Protein AF-A0A0D2LCK3-F1 (afdb_monomer_lite)

pLDDT: mean 72.6, std 20.97, range [34.91, 98.69]

InterPro domains:
  IPR036404 Jacalin-like lectin domain superfamily [G3DSA:2.100.10.30] (59-224)
  IPR036404 Jacalin-like lectin domain superfamily [SSF51101] (93-192)

Foldseek 3Di:
DDDDDDDDDDDDDDPPPPPPVPPVLPFDWAFAFDFWWAPFDFDDKDDKDAADDPVFKDWAWCLVVCNVQTAFFKKKWWFQACWDADPPPGTDHGFATFWMATDGHPDCPDPSRIQGDDPPTDMDMDGADGSKFFFKKKFKYDNGTGKIWTAIPVRDIDIDGDPDDPPIDIDMDGQPDHQKGFRGKIAIWGHQDPVVVVRDRRTGGRIIMTTIGHGDTPGIDTDDRDPPPQDVVNVVVVVVVVVVVVVVVPPPPDDDDDDDDDDDDDDDDDDDDDDDDDDDDDDDDDDDDDDDDDDDDDDDDDDDDDDDDDDDDDDDDDPDDDDDDDDDDDDDDDDDDD

Structure (mmCIF, N/CA/C/O backbone):
data_AF-A0A0D2LCK3-F1
#
_entry.id   AF-A0A0D2LCK3-F1
#
loop_
_atom_site.group_PDB
_atom_site.id
_atom_site.type_symbol
_atom_site.label_atom_id
_atom_site.label_alt_id
_atom_site.label_comp_id
_atom_site.label_asym_id
_atom_site.label_entity_id
_atom_site.label_seq_id
_atom_site.pdbx_PDB_ins_code
_atom_site.Cartn_x
_atom_site.Cartn_y
_atom_site.Cartn_z
_atom_site.occupancy
_atom_site.B_iso_or_equiv
_atom_site.auth_seq_id
_atom_site.auth_comp_id
_atom_site.auth_asym_id
_atom_site.auth_atom_id
_atom_site.pdbx_PDB_model_num
ATOM 1 N N . MET A 1 1 ? -77.040 -35.813 -32.014 1.00 41.22 1 MET A N 1
ATOM 2 C CA . MET A 1 1 ? -76.574 -35.568 -30.632 1.00 41.22 1 MET A CA 1
ATOM 3 C C . MET A 1 1 ? -75.157 -36.114 -30.507 1.00 41.22 1 MET A C 1
ATOM 5 O O . MET A 1 1 ? -74.985 -37.317 -30.618 1.00 41.22 1 MET A O 1
ATOM 9 N N . ARG A 1 2 ? -74.142 -35.248 -30.393 1.00 36.81 2 ARG A N 1
ATOM 10 C CA . ARG A 1 2 ? -72.749 -35.637 -30.109 1.00 36.81 2 ARG A CA 1
ATOM 11 C C . ARG A 1 2 ? -72.388 -35.069 -28.740 1.00 36.81 2 ARG A C 1
ATOM 13 O O . ARG A 1 2 ? -72.375 -33.853 -28.579 1.00 36.81 2 ARG A O 1
ATOM 20 N N . THR A 1 3 ? -72.153 -35.941 -27.770 1.00 51.97 3 THR A N 1
ATOM 21 C CA . THR A 1 3 ? -71.656 -35.599 -26.436 1.00 51.97 3 THR A CA 1
ATOM 22 C C . THR A 1 3 ? -70.149 -35.355 -26.526 1.00 51.97 3 THR A C 1
ATOM 24 O O . TH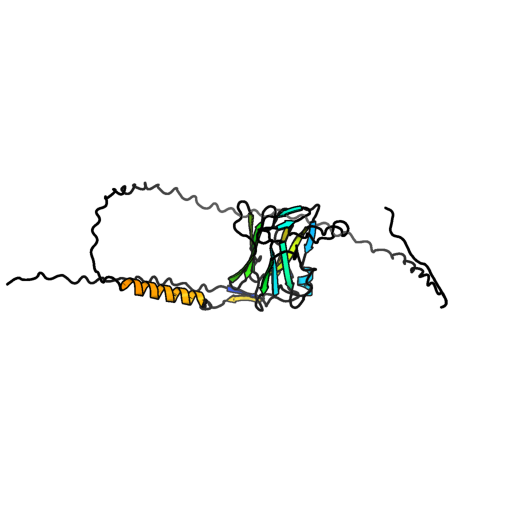R A 1 3 ? -69.412 -36.201 -27.029 1.00 51.97 3 THR A O 1
ATOM 27 N N . ARG A 1 4 ? -69.680 -34.175 -26.100 1.00 44.12 4 ARG A N 1
ATOM 28 C CA . ARG A 1 4 ? -68.241 -33.926 -25.919 1.00 44.12 4 ARG A CA 1
ATOM 29 C C . ARG A 1 4 ? -67.809 -34.504 -24.566 1.00 44.12 4 ARG A C 1
ATOM 31 O O . ARG A 1 4 ? -68.555 -34.332 -23.600 1.00 44.12 4 ARG A O 1
ATOM 38 N N . PRO A 1 5 ? -66.653 -35.183 -24.484 1.00 58.41 5 PRO A N 1
ATOM 39 C CA . PRO A 1 5 ? -66.139 -35.679 -23.219 1.00 58.41 5 PRO A CA 1
ATOM 40 C C . PRO A 1 5 ? -65.628 -34.520 -22.354 1.00 58.41 5 PRO A C 1
ATOM 42 O O . PRO A 1 5 ? -65.136 -33.510 -22.852 1.00 58.41 5 PRO A O 1
ATOM 45 N N . TRP A 1 6 ? -65.812 -34.687 -21.051 1.00 50.19 6 TRP A N 1
ATOM 46 C CA . TRP A 1 6 ? -65.405 -33.782 -19.982 1.00 50.19 6 TRP A CA 1
ATOM 47 C C . TRP A 1 6 ? -63.881 -33.863 -19.808 1.00 50.19 6 TRP A C 1
ATOM 49 O O . TRP A 1 6 ? -63.359 -34.953 -19.569 1.00 50.19 6 TRP A O 1
ATOM 59 N N . GLU A 1 7 ? -63.166 -32.743 -19.926 1.00 48.19 7 GLU A N 1
ATOM 60 C CA . GLU A 1 7 ? -61.748 -32.677 -19.554 1.00 48.19 7 GLU A CA 1
ATOM 61 C C . GLU A 1 7 ? -61.617 -32.298 -18.071 1.00 48.19 7 GLU A C 1
ATOM 63 O O . GLU A 1 7 ? -62.206 -31.303 -17.639 1.00 48.19 7 GLU A O 1
ATOM 68 N N . PRO A 1 8 ? -60.867 -33.068 -17.263 1.00 54.19 8 PRO A N 1
ATOM 69 C CA . PRO A 1 8 ? -60.632 -32.723 -15.871 1.00 54.19 8 PRO A CA 1
ATOM 70 C C . PRO A 1 8 ? -59.647 -31.553 -15.780 1.00 54.19 8 PRO A C 1
ATOM 72 O O . PRO A 1 8 ? -58.514 -31.636 -16.259 1.00 54.19 8 PRO A O 1
ATOM 75 N N . ALA A 1 9 ? -60.073 -30.473 -15.123 1.00 52.34 9 ALA A N 1
ATOM 76 C CA . ALA A 1 9 ? -59.223 -29.330 -14.816 1.00 52.34 9 ALA A CA 1
ATOM 77 C C . ALA A 1 9 ? -58.024 -29.791 -13.967 1.00 52.34 9 ALA A C 1
ATOM 79 O O . ALA A 1 9 ? -58.182 -30.255 -12.835 1.00 52.34 9 ALA A O 1
ATOM 80 N N . ARG A 1 10 ? -56.813 -29.691 -14.522 1.00 49.81 10 ARG A N 1
ATOM 81 C CA . ARG A 1 10 ? -55.569 -29.969 -13.799 1.00 49.81 10 ARG A CA 1
ATOM 82 C C . ARG A 1 10 ? -55.196 -28.735 -12.981 1.00 49.81 10 ARG A C 1
ATOM 84 O O . ARG A 1 10 ? -54.659 -27.774 -13.516 1.00 49.81 10 ARG A O 1
ATOM 91 N N . PHE A 1 11 ? -55.478 -28.768 -11.682 1.00 44.16 11 PHE A N 1
ATOM 92 C CA . PHE A 1 11 ? -54.940 -27.796 -10.734 1.00 44.16 11 PHE A CA 1
ATOM 93 C C . PHE A 1 11 ? -53.475 -28.143 -10.441 1.00 44.16 11 PHE A C 1
ATOM 95 O O . PHE A 1 11 ? -53.184 -29.127 -9.762 1.00 44.16 11 PHE A O 1
ATOM 102 N N . LEU A 1 12 ? -52.548 -27.344 -10.970 1.00 51.03 12 LEU A N 1
ATOM 103 C CA . LEU A 1 12 ? -51.141 -27.379 -10.583 1.00 51.03 12 LEU A CA 1
ATOM 104 C C . LEU A 1 12 ? -51.000 -26.656 -9.235 1.00 51.03 12 LEU A C 1
ATOM 106 O O . LEU A 1 12 ? -51.063 -25.431 -9.168 1.00 51.03 12 LEU A O 1
ATOM 110 N N . VAL A 1 13 ? -50.842 -27.411 -8.148 1.00 46.88 13 VAL A N 1
ATOM 111 C CA . VAL A 1 13 ? -50.525 -26.852 -6.825 1.00 46.88 13 VAL A CA 1
ATOM 112 C C . VAL A 1 13 ? -49.008 -26.716 -6.725 1.00 46.88 13 VAL A C 1
ATOM 114 O O . VAL A 1 13 ? -48.298 -27.693 -6.490 1.00 46.88 13 VAL A O 1
ATOM 117 N N . LEU A 1 14 ? -48.504 -25.501 -6.944 1.00 47.94 14 LEU A N 1
ATOM 118 C CA . LEU A 1 14 ? -47.092 -25.165 -6.786 1.00 47.94 14 LEU A CA 1
ATOM 119 C C . LEU A 1 14 ? -46.776 -25.009 -5.288 1.00 47.94 14 LEU A C 1
ATOM 121 O O . LEU A 1 14 ? -47.072 -23.984 -4.677 1.00 47.94 14 LEU A O 1
ATOM 125 N N . PHE A 1 15 ? -46.175 -26.031 -4.680 1.00 44.50 15 PHE A N 1
ATOM 126 C CA . PHE A 1 15 ? -45.611 -25.920 -3.335 1.00 44.50 15 PHE A CA 1
ATOM 127 C C . PHE A 1 15 ? -44.278 -25.169 -3.415 1.00 44.50 15 PHE A C 1
ATOM 129 O O . PHE A 1 15 ? -43.222 -25.770 -3.598 1.00 44.50 15 PHE A O 1
ATOM 136 N N . ILE A 1 16 ? -44.318 -23.842 -3.271 1.00 57.84 16 ILE A N 1
ATOM 137 C CA . ILE A 1 16 ? -43.117 -23.054 -2.982 1.00 57.84 16 ILE A CA 1
ATOM 138 C C . ILE A 1 16 ? -42.727 -23.377 -1.538 1.00 57.84 16 ILE A C 1
ATOM 140 O O . ILE A 1 16 ? -43.206 -22.757 -0.588 1.00 57.84 16 ILE A O 1
ATOM 144 N N . THR A 1 17 ? -41.875 -24.383 -1.347 1.00 49.66 17 THR A N 1
ATOM 145 C CA . THR A 1 17 ? -41.177 -24.573 -0.076 1.00 49.66 17 THR A CA 1
ATOM 146 C C . THR A 1 17 ? -40.181 -23.430 0.067 1.00 49.66 17 THR A C 1
ATOM 148 O O . THR A 1 17 ? -39.027 -23.534 -0.347 1.00 49.66 17 THR A O 1
ATOM 151 N N . GLY A 1 18 ? -40.651 -22.306 0.608 1.00 45.75 18 GLY A N 1
ATOM 152 C CA . GLY A 1 18 ? -39.791 -21.235 1.078 1.00 45.75 18 GLY A CA 1
ATOM 153 C C . GLY A 1 18 ? -38.917 -21.798 2.186 1.00 45.75 18 GLY A C 1
ATOM 154 O O . GLY A 1 18 ? -39.339 -21.885 3.337 1.00 45.75 18 GLY A O 1
ATOM 155 N N . VAL A 1 19 ? -37.701 -22.216 1.842 1.00 51.38 19 VAL A N 1
ATOM 156 C CA . VAL A 1 19 ? -36.640 -22.383 2.826 1.00 51.38 19 VAL A CA 1
ATOM 157 C C . VAL A 1 19 ? -36.288 -20.964 3.246 1.00 51.38 19 VAL A C 1
ATOM 159 O O . VAL A 1 19 ? -35.429 -20.317 2.653 1.00 51.38 19 VAL A O 1
ATOM 162 N N . TRP A 1 20 ? -37.015 -20.448 4.238 1.00 47.06 20 TRP A N 1
ATOM 163 C CA . TRP A 1 20 ? -36.589 -19.292 5.010 1.00 47.06 20 TRP A CA 1
ATOM 164 C C . TRP A 1 20 ? -35.339 -19.750 5.746 1.00 47.06 20 TRP A C 1
ATOM 166 O O . TRP A 1 20 ? -35.400 -20.226 6.878 1.00 47.06 20 TRP A O 1
ATOM 176 N N . GLY A 1 21 ? -34.205 -19.712 5.045 1.00 46.69 21 GLY A N 1
ATOM 177 C CA . GLY A 1 21 ? -32.903 -19.845 5.654 1.00 46.69 21 GLY A CA 1
ATOM 178 C C . GLY A 1 21 ? -32.856 -18.766 6.713 1.00 46.69 21 GLY A C 1
ATOM 179 O O . GLY A 1 21 ? -32.761 -17.582 6.386 1.00 46.69 21 GLY A O 1
ATOM 180 N N . VAL A 1 22 ? -33.012 -19.181 7.968 1.00 47.00 22 VAL A N 1
ATOM 181 C CA . VAL A 1 22 ? -32.756 -18.350 9.131 1.00 47.00 22 VAL A CA 1
ATOM 182 C C . VAL A 1 22 ? -31.269 -18.049 9.026 1.00 47.00 22 VAL A C 1
ATOM 184 O O . VAL A 1 22 ? -30.427 -18.817 9.487 1.00 47.00 22 VAL A O 1
ATOM 187 N N . HIS A 1 23 ? -30.930 -16.985 8.301 1.00 50.50 23 HIS A N 1
ATOM 188 C CA . HIS A 1 23 ? -29.609 -16.394 8.337 1.00 50.50 23 HIS A CA 1
ATOM 189 C C . HIS A 1 23 ? -29.534 -15.810 9.735 1.00 50.50 23 HIS A C 1
ATOM 191 O O . HIS A 1 23 ? -29.922 -14.668 9.970 1.00 50.50 23 HIS A O 1
ATOM 197 N N . GLY A 1 24 ? -29.182 -16.675 10.691 1.00 46.97 24 GLY A N 1
ATOM 198 C CA . GLY A 1 24 ? -28.937 -16.297 12.064 1.00 46.97 24 GLY A CA 1
ATOM 199 C C . GLY A 1 24 ? -27.949 -15.158 11.991 1.00 46.97 24 GLY A C 1
ATOM 200 O O . GLY A 1 24 ? -26.809 -15.349 11.569 1.00 46.97 24 GLY A O 1
ATOM 201 N N . ALA A 1 25 ? -28.439 -13.960 12.287 1.00 53.72 25 ALA A N 1
ATOM 202 C CA . ALA A 1 25 ? -27.638 -12.766 12.270 1.00 53.72 25 ALA A CA 1
ATOM 203 C C . ALA A 1 25 ? -26.540 -13.018 13.306 1.00 53.72 25 ALA A C 1
ATOM 205 O O . ALA A 1 25 ? -26.821 -13.088 14.503 1.00 53.72 25 ALA A O 1
ATOM 206 N N . ASN A 1 26 ? -25.332 -13.330 12.825 1.00 52.84 26 ASN A N 1
ATOM 207 C CA . ASN A 1 26 ? -24.241 -13.794 13.665 1.00 52.84 26 ASN A CA 1
ATOM 208 C C . ASN A 1 26 ? -23.878 -12.649 14.598 1.00 52.84 26 ASN A C 1
ATOM 210 O O . ASN A 1 26 ? -23.162 -11.718 14.231 1.00 52.84 26 ASN A O 1
ATOM 214 N N . ALA A 1 27 ? -24.423 -12.704 15.804 1.00 55.91 27 ALA A N 1
ATOM 215 C CA . ALA A 1 27 ? -24.059 -11.794 16.852 1.00 55.91 27 ALA A CA 1
ATOM 216 C C . ALA A 1 27 ? -22.603 -12.095 17.210 1.00 55.91 27 ALA A C 1
ATOM 218 O O . ALA A 1 27 ? -22.245 -13.217 17.573 1.00 55.91 27 ALA A O 1
ATOM 219 N N . GLN A 1 28 ? -21.741 -11.110 16.985 1.00 71.00 28 GLN A N 1
ATOM 220 C CA . GLN A 1 28 ? -20.299 -11.280 17.055 1.00 71.00 28 GLN A CA 1
ATOM 221 C C . GLN A 1 28 ? -19.722 -10.250 18.016 1.00 71.00 28 GLN A C 1
ATOM 223 O O . GLN A 1 28 ? -19.984 -9.048 17.923 1.00 71.00 28 GLN A O 1
ATOM 228 N N . TRP A 1 29 ? -18.904 -10.738 18.945 1.00 74.06 29 TRP A N 1
ATOM 229 C CA . TRP A 1 29 ? -18.015 -9.896 19.728 1.00 74.06 29 TRP A CA 1
ATOM 230 C C . TRP A 1 29 ? -17.074 -9.170 18.767 1.00 74.06 29 TRP A C 1
ATOM 232 O O . TRP A 1 29 ? -16.297 -9.813 18.069 1.00 74.06 29 TRP A O 1
ATOM 242 N N . LYS A 1 30 ? -17.143 -7.835 18.724 1.00 77.31 30 LYS A N 1
ATOM 243 C CA . LYS A 1 30 ? -16.213 -7.017 17.936 1.00 77.31 30 LYS A CA 1
ATOM 244 C C . LYS A 1 30 ? -15.296 -6.240 18.863 1.00 77.31 30 LYS A C 1
ATOM 246 O O . LYS A 1 30 ? -15.752 -5.610 19.823 1.00 77.31 30 LYS A O 1
ATOM 251 N N . LEU A 1 31 ? -14.000 -6.277 18.564 1.00 82.00 31 LEU A N 1
ATOM 252 C CA . LEU A 1 31 ? -13.017 -5.452 19.251 1.00 82.00 31 LEU A CA 1
ATOM 253 C C . LEU A 1 31 ? -13.334 -3.974 18.989 1.00 82.00 31 LEU A C 1
ATOM 255 O O . LEU A 1 31 ? -13.464 -3.549 17.841 1.00 82.00 31 LEU A O 1
ATOM 259 N N . GLN A 1 32 ? -13.496 -3.193 20.054 1.00 85.50 32 GLN A N 1
ATOM 260 C CA . GLN A 1 32 ? -13.744 -1.759 19.949 1.00 85.50 32 GLN A CA 1
ATOM 261 C C . GLN A 1 32 ? -12.405 -1.043 19.950 1.00 85.50 32 GLN A C 1
ATOM 263 O O . GLN A 1 32 ? -11.758 -0.886 20.987 1.00 85.50 32 GLN A O 1
ATOM 268 N N . CYS A 1 33 ? -11.992 -0.640 18.762 1.00 88.62 33 CYS A N 1
ATOM 269 C CA . CYS A 1 33 ? -10.792 0.145 18.551 1.00 88.62 33 CYS A CA 1
ATOM 270 C C . CYS A 1 33 ? -11.165 1.579 18.226 1.00 88.62 33 CYS A C 1
ATOM 272 O O . CYS A 1 33 ? -12.209 1.819 17.617 1.00 88.62 33 CYS A O 1
ATOM 274 N N . ALA A 1 34 ? -10.285 2.505 18.591 1.00 92.88 34 ALA A N 1
ATOM 275 C CA . ALA A 1 34 ? -10.326 3.848 18.047 1.00 92.88 34 ALA A CA 1
ATOM 276 C C . ALA A 1 34 ? -10.197 3.827 16.510 1.00 92.88 34 ALA A C 1
ATOM 278 O O . ALA A 1 34 ? -9.818 2.814 15.887 1.00 92.88 34 ALA A O 1
ATOM 279 N N . ASP A 1 35 ? -10.527 4.963 15.906 1.00 93.75 35 ASP A N 1
ATOM 280 C CA . ASP A 1 35 ? -10.210 5.216 14.507 1.00 93.75 35 ASP A CA 1
ATOM 281 C C . ASP A 1 35 ? -8.686 5.283 14.316 1.00 93.75 35 ASP A C 1
ATOM 283 O O . ASP A 1 35 ? -7.976 5.643 15.260 1.00 93.75 35 ASP A O 1
ATOM 287 N N . PRO A 1 36 ? -8.169 4.914 13.128 1.00 95.50 36 PRO A N 1
ATOM 288 C CA . PRO A 1 36 ? -6.753 5.058 12.810 1.00 95.50 36 PRO A CA 1
ATOM 289 C C . PRO A 1 36 ? -6.271 6.489 13.048 1.00 95.50 36 PRO A C 1
ATOM 291 O O . PRO A 1 36 ? -6.905 7.440 12.584 1.00 95.50 36 PRO A O 1
ATOM 294 N N . ALA A 1 37 ? -5.142 6.643 13.732 1.00 94.81 37 ALA A N 1
ATOM 295 C CA . ALA A 1 37 ? -4.611 7.951 14.090 1.00 94.81 37 ALA A CA 1
ATOM 296 C C . ALA A 1 37 ? -3.081 8.002 14.016 1.00 94.81 37 ALA A C 1
ATOM 298 O O . ALA A 1 37 ? -2.390 6.982 13.999 1.00 94.81 37 ALA A O 1
ATOM 299 N N . ILE A 1 38 ? -2.544 9.224 13.983 1.00 94.81 38 ILE A N 1
ATOM 300 C CA . ILE A 1 38 ? -1.114 9.454 14.196 1.00 94.81 38 ILE A CA 1
ATOM 301 C C . ILE A 1 38 ? -0.703 8.940 15.584 1.00 94.81 38 ILE A C 1
ATOM 303 O O . ILE A 1 38 ? -1.408 9.160 16.569 1.00 94.81 38 ILE A O 1
ATOM 307 N N . GLY A 1 39 ? 0.440 8.257 15.656 1.00 92.12 39 GLY A N 1
ATOM 308 C CA . GLY A 1 39 ? 0.959 7.666 16.894 1.00 92.12 39 GLY A CA 1
ATOM 309 C C . GLY A 1 39 ? 0.507 6.228 17.169 1.00 92.12 39 GLY A C 1
ATOM 310 O O . GLY A 1 39 ? 0.991 5.628 18.129 1.00 92.12 39 GLY A O 1
ATOM 311 N N . ASP A 1 40 ? -0.362 5.650 16.335 1.00 96.44 40 ASP A N 1
ATOM 312 C CA . ASP A 1 40 ? -0.674 4.220 16.394 1.00 96.44 40 ASP A CA 1
ATOM 313 C C . ASP A 1 40 ? 0.601 3.375 16.214 1.00 96.44 40 ASP A C 1
ATOM 315 O O . ASP A 1 40 ? 1.470 3.674 15.393 1.00 96.44 40 ASP A O 1
ATOM 319 N N . ALA A 1 41 ? 0.726 2.292 16.983 1.00 96.50 41 ALA A N 1
ATOM 320 C CA . ALA A 1 41 ? 1.929 1.467 16.964 1.00 96.50 41 ALA A CA 1
ATOM 321 C C . ALA A 1 41 ? 1.911 0.471 15.797 1.00 96.50 41 ALA A C 1
ATOM 323 O O . ALA A 1 41 ? 0.901 -0.197 15.560 1.00 96.50 41 ALA A O 1
ATOM 324 N N . VAL A 1 42 ? 3.057 0.297 15.130 1.00 97.88 42 VAL A N 1
ATOM 325 C CA . VAL A 1 42 ? 3.283 -0.843 14.228 1.00 97.88 42 VAL A CA 1
ATOM 326 C C . VAL A 1 42 ? 3.385 -2.117 15.068 1.00 97.88 42 VAL A C 1
ATOM 328 O O . VAL A 1 42 ? 4.199 -2.209 15.984 1.00 97.88 42 VAL A O 1
ATOM 331 N N . VAL A 1 43 ? 2.549 -3.104 14.758 1.00 97.81 43 VAL A N 1
ATOM 332 C CA . VAL A 1 43 ? 2.398 -4.351 15.522 1.00 97.81 43 VAL A CA 1
ATOM 333 C C . VAL A 1 43 ? 2.893 -5.589 14.781 1.00 97.81 43 VAL A C 1
ATOM 335 O O . VAL A 1 43 ? 3.090 -6.622 15.414 1.00 97.81 43 VAL A O 1
ATOM 338 N N . SER A 1 44 ? 3.067 -5.520 13.460 1.00 98.31 44 SER A N 1
ATOM 339 C CA . SER A 1 44 ? 3.596 -6.629 12.662 1.00 98.31 44 SER A CA 1
ATOM 340 C C . SER A 1 44 ? 4.155 -6.145 11.328 1.00 98.31 44 SER A C 1
ATOM 342 O O . SER A 1 44 ? 3.807 -5.066 10.848 1.00 98.31 44 SER A O 1
ATOM 344 N N . TYR A 1 45 ? 4.970 -6.993 10.709 1.00 98.56 45 TYR A N 1
ATOM 345 C CA . TYR A 1 45 ? 5.420 -6.852 9.334 1.00 98.56 45 TYR A CA 1
ATOM 346 C C . TYR A 1 45 ? 5.129 -8.137 8.570 1.00 98.56 45 TYR A C 1
ATOM 348 O O . TYR A 1 45 ? 5.338 -9.232 9.093 1.00 98.56 45 TYR A O 1
ATOM 356 N N . SER A 1 46 ? 4.696 -7.999 7.324 1.00 98.62 46 SER A N 1
ATOM 357 C CA . SER A 1 46 ? 4.599 -9.129 6.409 1.00 98.62 46 SER A CA 1
ATOM 358 C C . SER A 1 46 ? 5.990 -9.619 5.977 1.00 98.62 46 SER A C 1
ATOM 360 O O . SER A 1 46 ? 6.979 -8.877 6.078 1.00 98.62 46 SER A O 1
ATOM 362 N N . PRO A 1 47 ? 6.080 -10.830 5.400 1.00 98.06 47 PRO A N 1
ATOM 363 C CA . PRO A 1 47 ? 7.177 -11.193 4.510 1.00 98.06 47 PRO A CA 1
ATOM 364 C C . PRO A 1 47 ? 7.304 -10.221 3.325 1.00 98.06 47 PRO A C 1
ATOM 366 O O . PRO A 1 47 ? 6.394 -9.443 3.029 1.00 98.06 47 PRO A O 1
ATOM 369 N N . LEU A 1 48 ? 8.437 -10.287 2.625 1.00 97.50 48 LEU A N 1
ATOM 370 C CA . LEU A 1 48 ? 8.613 -9.616 1.340 1.00 97.50 48 LEU A CA 1
ATOM 371 C C . LEU A 1 48 ? 8.174 -10.547 0.206 1.00 97.50 48 LEU A C 1
ATOM 373 O O . LEU A 1 48 ? 8.736 -11.628 0.036 1.00 97.50 48 LEU A O 1
ATOM 377 N N . TYR A 1 49 ? 7.212 -10.091 -0.582 1.00 97.50 49 TYR A N 1
ATOM 378 C CA . TYR A 1 49 ? 6.671 -10.754 -1.763 1.00 97.50 49 TYR A CA 1
ATOM 379 C C . TYR A 1 49 ? 7.378 -10.255 -3.023 1.00 97.50 49 TYR A C 1
ATOM 381 O O . TYR A 1 49 ? 7.737 -9.083 -3.098 1.00 97.50 49 TYR A O 1
ATOM 389 N N . GLY A 1 50 ? 7.571 -11.114 -4.022 1.00 94.31 50 GLY A N 1
ATOM 390 C CA . GLY A 1 50 ? 8.374 -10.833 -5.218 1.00 94.31 50 GLY A CA 1
ATOM 391 C C . GLY A 1 50 ? 9.710 -11.581 -5.243 1.00 94.31 50 GLY A C 1
ATOM 392 O O . GLY A 1 50 ? 10.076 -12.298 -4.309 1.00 94.31 50 GLY A O 1
ATOM 393 N N . ARG A 1 51 ? 10.466 -11.419 -6.332 1.00 89.44 51 ARG A N 1
ATOM 394 C CA . ARG A 1 51 ? 11.751 -12.102 -6.527 1.00 89.44 51 ARG A CA 1
ATOM 395 C C . ARG A 1 51 ? 12.900 -11.209 -6.080 1.00 89.44 51 ARG A C 1
ATOM 397 O O . ARG A 1 51 ? 13.139 -10.163 -6.671 1.00 89.44 51 ARG A O 1
ATOM 404 N N . ALA A 1 52 ? 13.646 -11.648 -5.070 1.00 84.81 52 ALA A N 1
ATOM 405 C CA . ALA A 1 52 ? 14.802 -10.909 -4.574 1.00 84.81 52 ALA A CA 1
ATOM 406 C C . ALA A 1 52 ? 15.842 -10.664 -5.684 1.00 84.81 52 ALA A C 1
ATOM 408 O O . ALA A 1 52 ? 16.284 -11.596 -6.357 1.00 84.81 52 ALA A O 1
ATOM 409 N N . ASN A 1 53 ? 16.261 -9.407 -5.834 1.00 79.94 53 ASN A N 1
ATOM 410 C CA . ASN A 1 53 ? 17.379 -9.003 -6.684 1.00 79.94 53 ASN A CA 1
ATOM 411 C C . ASN A 1 53 ? 18.177 -7.889 -5.988 1.00 79.94 53 ASN A C 1
ATOM 413 O O . ASN A 1 53 ? 18.003 -6.706 -6.270 1.00 79.94 53 ASN A O 1
ATOM 417 N N . MET A 1 54 ? 19.023 -8.277 -5.029 1.00 71.50 54 MET A N 1
ATOM 418 C CA . MET A 1 54 ? 19.642 -7.322 -4.100 1.00 71.50 54 MET A CA 1
ATOM 419 C C . MET A 1 54 ? 20.781 -6.487 -4.705 1.00 71.50 54 MET A C 1
ATOM 421 O O . MET A 1 54 ? 21.087 -5.408 -4.198 1.00 71.50 54 MET A O 1
ATOM 425 N N . SER A 1 55 ? 21.431 -6.951 -5.778 1.00 74.88 55 SER A N 1
ATOM 426 C CA . SER A 1 55 ? 22.602 -6.266 -6.349 1.00 74.88 55 SER A CA 1
ATOM 427 C C . SER A 1 55 ? 22.262 -4.887 -6.923 1.00 74.88 55 SER A C 1
ATOM 429 O O . SER A 1 55 ? 23.078 -3.964 -6.850 1.00 74.88 55 SER A O 1
ATOM 431 N N . ASP A 1 56 ? 21.037 -4.718 -7.422 1.00 75.38 56 ASP A N 1
ATOM 432 C CA . ASP A 1 56 ? 20.573 -3.489 -8.073 1.00 75.38 56 ASP A CA 1
ATOM 433 C C . ASP A 1 56 ? 19.300 -2.905 -7.439 1.00 75.38 56 ASP A C 1
ATOM 435 O O . ASP A 1 56 ? 18.517 -2.210 -8.084 1.00 75.38 56 ASP A O 1
ATOM 439 N N . SER A 1 57 ? 19.090 -3.172 -6.147 1.00 87.19 57 SER A N 1
ATOM 440 C CA . SER A 1 57 ? 17.926 -2.671 -5.414 1.00 87.19 57 SER A CA 1
ATOM 441 C C . SER A 1 57 ? 18.264 -1.571 -4.409 1.00 87.19 57 SER A C 1
ATOM 443 O O . SER A 1 57 ? 19.322 -1.599 -3.776 1.00 87.19 57 SER A O 1
ATOM 445 N N . ALA A 1 58 ? 17.335 -0.642 -4.213 1.00 89.88 58 ALA A N 1
ATOM 446 C CA . ALA A 1 58 ? 17.279 0.279 -3.088 1.00 89.88 58 ALA A CA 1
ATOM 447 C C . ALA A 1 58 ? 16.165 -0.154 -2.124 1.00 89.88 58 ALA A C 1
ATOM 449 O O . ALA A 1 58 ? 15.103 -0.602 -2.555 1.00 89.88 58 ALA A O 1
ATOM 450 N N . TRP A 1 59 ? 16.424 -0.031 -0.822 1.00 92.81 59 TRP A N 1
ATOM 451 C CA . TRP A 1 59 ? 15.419 -0.255 0.214 1.00 92.81 59 TRP A CA 1
ATOM 452 C C . TRP A 1 59 ? 14.542 0.987 0.372 1.00 92.81 59 TRP A C 1
ATOM 454 O O . TRP A 1 59 ? 15.054 2.106 0.431 1.00 92.81 59 TRP A O 1
ATOM 464 N N . ASN A 1 60 ? 13.235 0.778 0.468 1.00 93.31 60 ASN A N 1
ATOM 465 C CA . ASN A 1 60 ? 12.246 1.816 0.706 1.00 93.31 60 ASN A CA 1
ATOM 466 C C . ASN A 1 60 ? 11.294 1.325 1.797 1.00 93.31 60 ASN A C 1
ATOM 468 O O . ASN A 1 60 ? 10.732 0.235 1.706 1.00 93.31 60 ASN A O 1
ATOM 472 N N . ASP A 1 61 ? 11.152 2.113 2.852 1.00 96.44 61 ASP A N 1
ATOM 473 C CA . ASP A 1 61 ? 10.294 1.802 3.986 1.00 96.44 61 ASP A CA 1
ATOM 474 C C . ASP A 1 61 ? 9.542 3.064 4.363 1.00 96.44 61 ASP A C 1
ATOM 476 O O . ASP A 1 61 ? 10.161 4.089 4.634 1.00 96.44 61 ASP A O 1
ATOM 480 N N . GLN A 1 62 ? 8.215 2.998 4.338 1.00 96.50 62 GLN A N 1
ATOM 481 C CA . GLN A 1 62 ? 7.353 4.157 4.553 1.00 96.50 62 GLN A CA 1
ATOM 482 C C . GLN A 1 62 ? 6.788 4.209 5.976 1.00 96.50 62 GLN A C 1
ATOM 484 O O . GLN A 1 62 ? 5.903 5.011 6.264 1.00 96.50 62 GLN A O 1
ATOM 489 N N . THR A 1 63 ? 7.304 3.390 6.898 1.00 97.06 63 THR A N 1
ATOM 490 C CA . THR A 1 63 ? 6.921 3.454 8.319 1.00 97.06 63 THR A CA 1
ATOM 491 C C . THR A 1 63 ? 7.229 4.808 8.955 1.00 97.06 63 THR A C 1
ATOM 493 O O . THR A 1 63 ? 6.481 5.241 9.830 1.00 97.06 63 THR A O 1
ATOM 496 N N . TRP A 1 64 ? 8.265 5.518 8.491 1.00 95.19 64 TRP A N 1
ATOM 497 C CA . TRP A 1 64 ? 8.544 6.887 8.940 1.00 95.19 64 TRP A CA 1
ATOM 498 C C . TRP A 1 64 ? 7.407 7.848 8.567 1.00 95.19 64 TRP A C 1
ATOM 500 O O . TRP A 1 64 ? 6.995 8.651 9.396 1.00 95.19 64 TRP A O 1
ATOM 510 N N . ALA A 1 65 ? 6.855 7.725 7.355 1.00 94.94 65 ALA A N 1
ATOM 511 C CA . ALA A 1 65 ? 5.788 8.595 6.873 1.00 94.94 65 ALA A CA 1
ATOM 512 C C . ALA A 1 65 ? 4.484 8.330 7.626 1.00 94.94 65 ALA A C 1
ATOM 514 O O . ALA A 1 65 ? 3.774 9.263 7.984 1.00 94.94 65 ALA A O 1
ATOM 515 N N . PHE A 1 66 ? 4.211 7.061 7.933 1.00 96.19 66 PHE A N 1
ATOM 516 C CA . PHE A 1 66 ? 3.120 6.685 8.825 1.00 96.19 66 PHE A CA 1
ATOM 517 C C . PHE A 1 66 ? 3.284 7.303 10.225 1.00 96.19 66 PHE A C 1
ATOM 519 O O . PHE A 1 66 ? 2.338 7.877 10.762 1.00 96.19 66 PHE A O 1
ATOM 526 N N . ALA A 1 67 ? 4.487 7.240 10.804 1.00 95.19 67 ALA A N 1
ATOM 527 C CA . ALA A 1 67 ? 4.758 7.823 12.117 1.00 95.19 67 ALA A CA 1
ATOM 528 C C . ALA A 1 67 ? 4.607 9.357 12.132 1.00 95.19 67 ALA A C 1
ATOM 530 O O . ALA A 1 67 ? 4.157 9.914 13.131 1.00 95.19 67 ALA A O 1
ATOM 531 N N . GLU A 1 68 ? 4.965 10.031 11.036 1.00 94.31 68 GLU A N 1
ATOM 532 C CA . GLU A 1 68 ? 4.926 11.494 10.923 1.00 94.31 68 GLU A CA 1
ATOM 533 C C . GLU A 1 68 ? 3.541 12.039 10.546 1.00 94.31 68 GLU A C 1
ATOM 535 O O . GLU A 1 68 ? 3.120 13.070 11.068 1.00 94.31 68 GLU A O 1
ATOM 540 N N . TYR A 1 69 ? 2.823 11.362 9.647 1.00 94.81 69 TYR A N 1
ATOM 541 C CA . TYR A 1 69 ? 1.600 11.889 9.028 1.00 94.81 69 TYR A CA 1
ATOM 542 C C . TYR A 1 69 ? 0.329 11.108 9.387 1.00 94.81 69 TYR A C 1
ATOM 544 O O . TYR A 1 69 ? -0.775 11.570 9.094 1.00 94.81 69 TYR A O 1
ATOM 552 N N . GLY A 1 70 ? 0.454 9.956 10.049 1.00 95.06 70 GLY A N 1
ATOM 553 C CA . GLY A 1 70 ? -0.667 9.111 10.453 1.00 95.06 70 GLY A CA 1
ATOM 554 C C . GLY A 1 70 ? -1.065 8.074 9.395 1.00 95.06 70 GLY A C 1
ATOM 555 O O . GLY A 1 70 ? -0.226 7.657 8.600 1.00 95.06 70 GLY A O 1
ATOM 556 N N . PRO A 1 71 ? -2.320 7.592 9.396 1.00 96.75 71 PRO A N 1
ATOM 557 C CA . PRO A 1 71 ? -2.745 6.451 8.585 1.00 96.75 71 PRO A CA 1
ATOM 558 C C . PRO A 1 71 ? -2.794 6.765 7.085 1.00 96.75 71 PRO A C 1
ATOM 560 O O . PRO A 1 71 ? -2.914 7.920 6.671 1.00 96.75 71 PRO A O 1
ATOM 563 N N . ILE A 1 72 ? -2.769 5.709 6.268 1.00 97.25 72 ILE A N 1
ATOM 564 C CA . ILE A 1 72 ? -3.032 5.808 4.828 1.00 97.25 72 ILE A CA 1
ATOM 565 C C . ILE A 1 72 ? -4.470 6.306 4.619 1.00 97.25 72 ILE A C 1
ATOM 567 O O . ILE A 1 72 ? -5.403 5.747 5.188 1.00 97.25 72 ILE A O 1
ATOM 571 N N . THR A 1 73 ? -4.652 7.332 3.788 1.00 96.44 73 THR A N 1
ATOM 572 C CA . THR A 1 73 ? -5.961 7.907 3.416 1.00 96.44 73 THR A CA 1
ATOM 573 C C . THR A 1 73 ? -6.306 7.671 1.947 1.00 96.44 73 THR A C 1
ATOM 575 O O . THR A 1 73 ? -7.481 7.613 1.583 1.00 96.44 73 THR A O 1
ATOM 578 N N . ALA A 1 74 ? -5.298 7.479 1.098 1.00 95.94 74 ALA A N 1
ATOM 579 C CA . ALA A 1 74 ? -5.465 7.117 -0.302 1.00 95.94 74 ALA A CA 1
ATOM 580 C C . ALA A 1 74 ? -4.277 6.291 -0.802 1.00 95.94 74 ALA A C 1
ATOM 582 O O . ALA A 1 74 ? -3.193 6.309 -0.218 1.00 95.94 74 ALA A O 1
ATOM 583 N N . LEU A 1 75 ? -4.485 5.572 -1.899 1.00 95.75 75 LEU A N 1
ATOM 584 C CA . LEU A 1 75 ? -3.447 4.831 -2.608 1.00 95.75 75 LEU A CA 1
ATOM 585 C C . LEU A 1 75 ? -3.555 5.122 -4.098 1.00 95.75 75 LEU A C 1
ATOM 587 O O . LEU A 1 75 ? -4.649 5.138 -4.662 1.00 95.75 75 LEU A O 1
ATOM 591 N N . GLU A 1 76 ? -2.405 5.309 -4.734 1.00 95.00 76 GLU A N 1
ATOM 592 C CA . GLU A 1 76 ? -2.262 5.353 -6.183 1.00 95.00 76 GLU A CA 1
ATOM 593 C C . GLU A 1 76 ? -1.350 4.213 -6.640 1.00 95.00 76 GLU A C 1
ATOM 595 O O . GLU A 1 76 ? -0.258 4.001 -6.108 1.00 95.00 76 GLU A O 1
ATOM 600 N N . LEU A 1 77 ? -1.821 3.457 -7.624 1.00 94.62 77 LEU A N 1
ATOM 601 C CA . LEU A 1 77 ? -1.156 2.303 -8.207 1.00 94.62 77 LEU A CA 1
ATOM 602 C C . LEU A 1 77 ? -0.821 2.613 -9.660 1.00 94.62 77 LEU A C 1
ATOM 604 O O . LEU A 1 77 ? -1.640 3.169 -10.387 1.00 94.62 77 LEU A O 1
ATOM 608 N N . TYR A 1 78 ? 0.368 2.225 -10.104 1.00 92.00 78 TYR A N 1
ATOM 609 C CA . TYR A 1 78 ? 0.843 2.464 -11.464 1.00 92.00 78 TYR A CA 1
ATOM 610 C C . TYR A 1 78 ? 1.097 1.147 -12.165 1.00 92.00 78 TYR A C 1
ATOM 612 O O . TYR A 1 78 ? 1.712 0.260 -11.580 1.00 92.00 78 TYR A O 1
ATOM 620 N N . HIS A 1 79 ? 0.701 1.028 -13.430 1.00 88.75 79 HIS A N 1
ATOM 621 C CA . HIS A 1 79 ? 0.964 -0.181 -14.207 1.00 88.75 79 HIS A CA 1
ATOM 622 C C . HIS A 1 79 ? 1.465 0.110 -15.630 1.00 88.75 79 HIS A C 1
ATOM 624 O O . HIS A 1 79 ? 1.162 1.156 -16.217 1.00 88.75 79 HIS A O 1
ATOM 630 N N . SER A 1 80 ? 2.253 -0.810 -16.195 1.00 84.25 80 SER A N 1
ATOM 631 C CA . SER A 1 80 ? 2.519 -0.834 -17.633 1.00 84.25 80 SER A CA 1
ATOM 632 C C . SER A 1 80 ? 1.280 -1.396 -18.329 1.00 84.25 80 SER A C 1
ATOM 634 O O . SER A 1 80 ? 0.893 -2.522 -18.039 1.00 84.25 80 SER A O 1
ATOM 636 N N . GLY A 1 81 ? 0.645 -0.605 -19.203 1.00 78.88 81 GLY A N 1
ATOM 637 C CA . GLY A 1 81 ? -0.597 -0.968 -19.905 1.00 78.88 81 GLY A CA 1
ATOM 638 C C . GLY A 1 81 ? -0.448 -2.177 -20.844 1.00 78.88 81 GLY A C 1
ATOM 639 O O . GLY A 1 81 ? -0.043 -3.258 -20.438 1.00 78.88 81 GLY A O 1
ATOM 640 N N . SER A 1 82 ? -0.735 -2.030 -22.138 1.00 70.56 82 SER A N 1
ATOM 641 C CA . SER A 1 82 ? -0.671 -3.134 -23.123 1.00 70.56 82 SER A CA 1
ATOM 642 C C . SER A 1 82 ? 0.750 -3.593 -23.506 1.00 70.56 82 SER A C 1
ATOM 644 O O . SER A 1 82 ? 0.929 -4.380 -24.432 1.00 70.56 82 SER A O 1
ATOM 646 N N . GLY A 1 83 ? 1.765 -3.145 -22.768 1.00 67.75 83 GLY A N 1
ATOM 647 C CA . GLY A 1 83 ? 3.178 -3.371 -23.054 1.00 67.75 83 GLY A CA 1
ATOM 648 C C . GLY A 1 83 ? 3.840 -2.097 -23.534 1.00 67.75 83 GLY A C 1
ATOM 649 O O . GLY A 1 83 ? 3.194 -1.196 -24.066 1.00 67.75 83 GLY A O 1
ATOM 650 N N . TRP A 1 84 ? 5.135 -1.984 -23.272 1.00 65.69 84 TRP A N 1
ATOM 651 C CA . TRP A 1 84 ? 5.904 -0.843 -23.744 1.00 65.69 84 TRP A CA 1
ATOM 652 C C . TRP A 1 84 ? 7.326 -1.284 -24.062 1.00 65.69 84 TRP A C 1
ATOM 654 O O . TRP A 1 84 ? 7.887 -2.154 -23.391 1.00 65.69 84 TRP A O 1
ATOM 664 N N . HIS A 1 85 ? 7.895 -0.695 -25.106 1.00 68.50 85 HIS A N 1
ATOM 665 C CA . HIS A 1 85 ? 9.280 -0.927 -25.467 1.00 68.50 85 HIS A CA 1
ATOM 666 C C . HIS A 1 85 ? 10.153 0.130 -24.795 1.00 68.50 85 HIS A C 1
ATOM 668 O O . HIS A 1 85 ? 10.112 1.302 -25.172 1.00 68.50 85 HIS A O 1
ATOM 674 N N . ASP A 1 86 ? 10.953 -0.288 -23.819 1.00 60.72 86 ASP A N 1
ATOM 675 C CA . ASP A 1 86 ? 11.989 0.562 -23.255 1.00 60.72 86 ASP A CA 1
ATOM 676 C C . ASP A 1 86 ? 13.206 0.565 -24.196 1.00 60.72 86 ASP A C 1
ATOM 678 O O . ASP A 1 86 ? 13.725 -0.502 -24.528 1.00 60.72 86 ASP A O 1
ATOM 682 N N . PRO A 1 87 ? 13.707 1.732 -24.631 1.00 63.09 87 PRO A N 1
ATOM 683 C CA . PRO A 1 87 ? 14.803 1.799 -25.597 1.00 63.09 87 PRO A CA 1
ATOM 684 C C . PRO A 1 87 ? 16.145 1.255 -25.073 1.00 63.09 87 PRO A C 1
ATOM 686 O O . PRO A 1 87 ? 17.037 1.006 -25.877 1.00 63.09 87 PRO A O 1
ATOM 689 N N . PHE A 1 88 ? 16.306 1.063 -23.760 1.00 62.03 88 PHE A N 1
ATOM 690 C CA . PHE A 1 88 ? 17.565 0.632 -23.141 1.00 62.03 88 PHE A CA 1
ATOM 691 C C . PHE A 1 88 ? 17.551 -0.813 -22.638 1.00 62.03 88 PHE A C 1
ATOM 693 O O . PHE A 1 88 ? 18.606 -1.434 -22.572 1.00 62.03 88 PHE A O 1
ATOM 700 N N . ILE A 1 89 ? 16.390 -1.339 -22.234 1.00 60.16 89 ILE A N 1
ATOM 701 C CA . ILE A 1 89 ? 16.269 -2.713 -21.698 1.00 60.16 89 ILE A CA 1
ATOM 702 C C . ILE A 1 89 ? 15.299 -3.592 -22.492 1.00 60.16 89 ILE A C 1
ATOM 704 O O . ILE A 1 89 ? 15.113 -4.759 -22.156 1.00 60.16 89 ILE A O 1
ATOM 708 N N . GLY A 1 90 ? 14.731 -3.056 -23.573 1.00 65.94 90 GLY A N 1
ATOM 709 C CA . GLY A 1 90 ? 13.914 -3.797 -24.519 1.00 65.94 90 GLY A CA 1
ATOM 710 C C . GLY A 1 90 ? 12.440 -3.867 -24.135 1.00 65.94 90 GLY A C 1
ATOM 711 O O . GLY A 1 90 ? 11.878 -3.000 -23.464 1.00 65.94 90 GLY A O 1
ATOM 712 N N . TRP A 1 91 ? 11.780 -4.903 -24.639 1.00 70.19 91 TRP A N 1
ATOM 713 C CA . TRP A 1 91 ? 10.342 -5.073 -24.503 1.00 70.19 91 TRP A CA 1
ATOM 714 C C . TRP A 1 91 ? 9.934 -5.436 -23.074 1.00 70.19 91 TRP A C 1
ATOM 716 O O . TRP A 1 91 ? 10.411 -6.419 -22.507 1.00 70.19 91 TRP A O 1
ATOM 726 N N . HIS A 1 92 ? 8.976 -4.694 -22.523 1.00 65.81 92 HIS A N 1
ATOM 727 C CA . HIS A 1 92 ? 8.282 -5.070 -21.301 1.00 65.81 92 HIS A CA 1
ATOM 728 C C . HIS A 1 92 ? 6.912 -5.625 -21.642 1.00 65.81 92 HIS A C 1
ATOM 730 O O . HIS A 1 92 ? 6.103 -4.958 -22.295 1.00 65.81 92 HIS A O 1
ATOM 736 N N . ALA A 1 93 ? 6.630 -6.819 -21.122 1.00 65.50 93 ALA A N 1
ATOM 737 C CA . ALA A 1 93 ? 5.283 -7.352 -21.148 1.00 65.50 93 ALA A CA 1
ATOM 738 C C . ALA A 1 93 ? 4.321 -6.323 -20.530 1.00 65.50 93 ALA A C 1
ATOM 740 O O . ALA A 1 93 ? 4.555 -5.806 -19.432 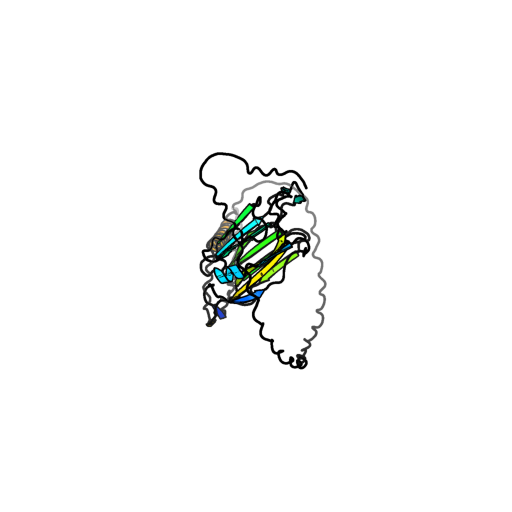1.00 65.50 93 ALA A O 1
ATOM 741 N N . GLY A 1 94 ? 3.240 -6.019 -21.250 1.00 69.69 94 GLY A N 1
ATOM 742 C CA . GLY A 1 94 ? 2.075 -5.389 -20.636 1.00 69.69 94 GLY A CA 1
ATOM 743 C C . GLY A 1 94 ? 1.614 -6.278 -19.503 1.00 69.69 94 GLY A C 1
ATOM 744 O O . GLY A 1 94 ? 1.712 -7.504 -19.626 1.00 69.69 94 GLY A O 1
ATOM 745 N N . GLY A 1 95 ? 1.232 -5.708 -18.368 1.00 74.44 95 GLY A N 1
ATOM 746 C CA . GLY A 1 95 ? 0.992 -6.589 -17.231 1.00 74.44 95 GLY A CA 1
ATOM 747 C C . GLY A 1 95 ? 1.455 -6.126 -15.876 1.00 74.44 95 GLY A C 1
ATOM 748 O O . GLY A 1 95 ? 1.039 -6.699 -14.880 1.00 74.44 95 GLY A O 1
ATOM 749 N N . GLU A 1 96 ? 2.439 -5.239 -15.837 1.00 86.56 96 GLU A N 1
ATOM 750 C CA . GLU A 1 96 ? 3.295 -5.125 -14.666 1.00 86.56 96 GLU A CA 1
ATOM 751 C C . GLU A 1 96 ? 2.834 -3.976 -13.786 1.00 86.56 96 GLU A C 1
ATOM 753 O O . GLU A 1 96 ? 2.688 -2.845 -14.253 1.00 86.56 96 GLU A O 1
ATOM 758 N N . LEU A 1 97 ? 2.648 -4.255 -12.501 1.00 91.19 97 LEU A N 1
ATOM 759 C CA . LEU A 1 97 ? 2.495 -3.223 -11.497 1.00 91.19 97 LEU A CA 1
ATOM 760 C C . LEU A 1 97 ? 3.861 -2.574 -11.262 1.00 91.19 97 LEU A C 1
ATOM 762 O O . LEU A 1 97 ? 4.821 -3.202 -10.822 1.00 91.19 97 LEU A O 1
ATOM 766 N N . LYS A 1 98 ? 3.942 -1.292 -11.588 1.00 90.88 98 LYS A N 1
ATOM 767 C CA . LYS A 1 98 ? 5.181 -0.524 -11.640 1.00 90.88 98 LYS A CA 1
ATOM 768 C C . LYS A 1 98 ? 5.426 0.304 -10.402 1.00 90.88 98 LYS A C 1
ATOM 770 O O . LYS A 1 98 ? 6.586 0.559 -10.097 1.00 90.88 98 LYS A O 1
ATOM 775 N N . GLY A 1 99 ? 4.376 0.714 -9.701 1.00 93.31 99 GLY A N 1
ATOM 776 C CA . GLY A 1 99 ? 4.531 1.533 -8.513 1.00 93.31 99 GLY A CA 1
ATOM 777 C C . GLY A 1 99 ? 3.312 1.530 -7.609 1.00 93.31 99 GLY A C 1
ATOM 778 O O . GLY A 1 99 ? 2.189 1.307 -8.060 1.00 93.31 99 GLY A O 1
ATOM 779 N N . VAL A 1 100 ? 3.565 1.814 -6.336 1.00 95.44 100 VAL A N 1
ATOM 780 C CA . VAL A 1 100 ? 2.563 2.051 -5.299 1.00 95.44 100 VAL A CA 1
ATOM 781 C C . VAL A 1 100 ? 2.941 3.335 -4.578 1.00 95.44 100 VAL A C 1
ATOM 783 O O . VAL A 1 100 ? 4.097 3.524 -4.191 1.00 95.44 100 VAL A O 1
ATOM 786 N N . ARG A 1 101 ? 1.965 4.220 -4.406 1.00 94.62 101 ARG A N 1
ATOM 787 C CA . ARG A 1 101 ? 2.127 5.487 -3.706 1.00 94.62 101 ARG A CA 1
ATOM 788 C C . ARG A 1 101 ? 0.982 5.696 -2.719 1.00 94.62 101 ARG A C 1
ATOM 790 O O . ARG A 1 101 ? -0.116 6.059 -3.142 1.00 94.62 101 ARG A O 1
ATOM 797 N N . PRO A 1 102 ? 1.213 5.468 -1.421 1.00 95.62 102 PRO A N 1
ATOM 798 C CA . PRO A 1 102 ? 0.261 5.838 -0.388 1.00 95.62 102 PRO A CA 1
ATOM 799 C C . PRO A 1 102 ? 0.265 7.349 -0.138 1.00 95.62 102 PRO A C 1
ATOM 801 O O . PRO A 1 102 ? 1.293 8.018 -0.238 1.00 95.62 102 PRO A O 1
ATOM 804 N N . THR A 1 103 ? -0.895 7.868 0.240 1.00 95.44 103 THR A N 1
ATOM 805 C CA . THR A 1 103 ? -1.074 9.189 0.844 1.00 95.44 103 THR A CA 1
ATOM 806 C C . THR A 1 103 ? -1.339 8.989 2.328 1.00 95.44 103 THR A C 1
ATOM 808 O O . THR A 1 103 ? -2.186 8.172 2.687 1.00 95.44 103 THR A O 1
ATOM 811 N N . TYR A 1 104 ? -0.626 9.724 3.179 1.00 94.94 104 TYR A N 1
ATOM 812 C CA . TYR A 1 104 ? -0.723 9.620 4.634 1.00 94.94 104 TYR A CA 1
ATOM 813 C C . TYR A 1 104 ? -1.355 10.878 5.221 1.00 94.94 104 TYR A C 1
ATOM 815 O O . TYR A 1 104 ? -0.877 11.984 4.960 1.00 94.94 104 TYR A O 1
ATOM 823 N N . GLY A 1 105 ? -2.422 10.721 6.007 1.00 88.94 105 GLY A N 1
ATOM 824 C CA . GLY A 1 105 ? -3.167 11.847 6.571 1.00 88.94 105 GLY A CA 1
ATOM 825 C C . GLY A 1 105 ? -3.522 12.890 5.503 1.00 88.94 105 GLY A C 1
ATOM 826 O O . GLY A 1 105 ? -4.133 12.559 4.485 1.00 88.94 105 GLY A O 1
ATOM 827 N N . ASN A 1 106 ? -3.089 14.136 5.731 1.00 80.31 106 ASN A N 1
ATOM 828 C CA . ASN A 1 106 ? -3.231 15.264 4.798 1.00 80.31 106 ASN A CA 1
ATOM 829 C C . ASN A 1 106 ? -1.922 15.614 4.056 1.00 80.31 106 ASN A C 1
ATOM 831 O O . ASN A 1 106 ? -1.838 16.671 3.430 1.00 80.31 106 ASN A O 1
ATOM 835 N N . ALA A 1 107 ? -0.877 14.787 4.158 1.00 74.12 107 ALA A N 1
ATOM 836 C CA . ALA A 1 107 ? 0.423 15.083 3.566 1.00 74.12 107 ALA A CA 1
ATOM 837 C C . ALA A 1 107 ? 0.463 14.760 2.063 1.00 74.12 107 ALA A C 1
ATOM 839 O O . ALA A 1 107 ? -0.007 13.715 1.619 1.00 74.12 107 ALA A O 1
ATOM 840 N N . THR A 1 108 ? 1.094 15.642 1.283 1.00 62.00 108 THR A N 1
ATOM 841 C CA . THR A 1 108 ? 1.212 15.559 -0.188 1.00 62.00 108 THR A CA 1
ATOM 842 C C . THR A 1 108 ? 2.663 15.377 -0.656 1.00 62.00 108 THR A C 1
ATOM 844 O O . THR A 1 108 ? 3.063 15.929 -1.682 1.00 62.00 108 THR A O 1
ATOM 847 N N . ASN A 1 109 ? 3.513 14.692 0.121 1.00 61.44 109 ASN A N 1
ATOM 84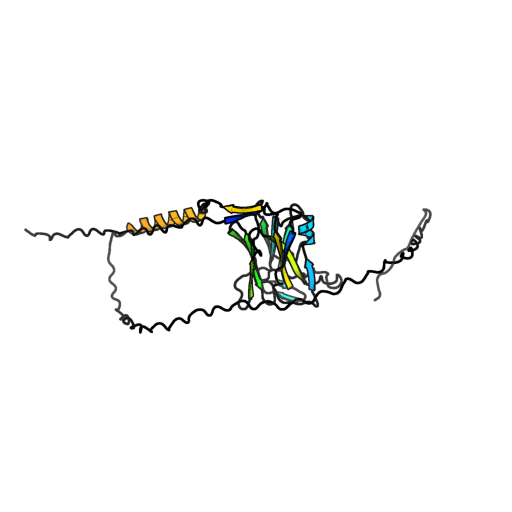8 C CA . ASN A 1 109 ? 4.930 14.549 -0.236 1.00 61.44 109 ASN A CA 1
ATOM 849 C C . ASN A 1 109 ? 5.127 13.448 -1.300 1.00 61.44 109 ASN A C 1
ATOM 851 O O . ASN A 1 109 ? 5.423 12.291 -1.020 1.00 61.44 109 ASN A O 1
ATOM 855 N N . ASP A 1 110 ? 4.911 13.843 -2.551 1.00 69.69 110 ASP A N 1
ATOM 856 C CA . ASP A 1 110 ? 4.492 12.982 -3.658 1.00 69.69 110 ASP A CA 1
ATOM 857 C C . ASP A 1 110 ? 5.527 11.986 -4.213 1.00 69.69 110 ASP A C 1
ATOM 859 O O . ASP A 1 110 ? 5.132 10.938 -4.726 1.00 69.69 110 ASP A O 1
ATOM 863 N N . ASP A 1 111 ? 6.825 12.299 -4.175 1.00 78.12 111 ASP A N 1
ATOM 864 C CA . ASP A 1 111 ? 7.862 11.479 -4.834 1.00 78.12 111 ASP A CA 1
ATOM 865 C C . ASP A 1 111 ? 8.612 10.561 -3.848 1.00 78.12 111 ASP A C 1
ATOM 867 O O . ASP A 1 111 ? 9.060 9.482 -4.235 1.00 78.12 111 ASP A O 1
ATOM 871 N N . ALA A 1 112 ? 8.737 10.952 -2.574 1.00 84.25 112 ALA A N 1
ATOM 872 C CA . ALA A 1 112 ? 9.419 10.147 -1.552 1.00 84.25 112 ALA A CA 1
ATOM 873 C C . ALA A 1 112 ? 8.597 8.916 -1.129 1.00 84.25 112 ALA A C 1
ATOM 875 O O . ALA A 1 112 ? 9.159 7.892 -0.749 1.00 84.25 112 ALA A O 1
ATOM 876 N N . LEU A 1 113 ? 7.271 9.015 -1.244 1.00 91.00 113 LEU A N 1
ATOM 877 C CA . LEU A 1 113 ? 6.311 7.959 -0.915 1.00 91.00 113 LEU A CA 1
ATOM 878 C C . LEU A 1 113 ? 6.033 7.012 -2.089 1.00 91.00 113 LEU A C 1
ATOM 880 O O . LEU A 1 113 ? 5.216 6.099 -1.983 1.00 91.00 113 LEU A O 1
ATOM 884 N N . LEU A 1 114 ? 6.696 7.214 -3.228 1.00 92.69 114 LEU A N 1
ATOM 885 C CA . LEU A 1 114 ? 6.606 6.298 -4.352 1.00 92.69 114 LEU A CA 1
ATOM 886 C C . LEU A 1 114 ? 7.585 5.136 -4.147 1.00 92.69 114 LEU A C 1
ATOM 888 O O . LEU A 1 114 ? 8.803 5.331 -4.182 1.00 92.69 114 LEU A O 1
ATOM 892 N N . LEU A 1 115 ? 7.039 3.930 -3.989 1.00 93.31 115 LEU A N 1
ATOM 893 C CA . LEU A 1 115 ? 7.762 2.681 -4.215 1.00 93.31 115 LEU A CA 1
ATOM 894 C C . LEU A 1 115 ? 7.557 2.285 -5.680 1.00 93.31 115 LEU A C 1
ATOM 896 O O . LEU A 1 115 ? 6.422 2.072 -6.104 1.00 93.31 115 LEU A O 1
ATOM 900 N N . GLY A 1 116 ? 8.632 2.175 -6.455 1.00 91.75 116 GLY A N 1
ATOM 901 C CA . GLY A 1 116 ? 8.568 1.899 -7.888 1.00 91.75 116 GLY A CA 1
ATOM 902 C C . GLY A 1 116 ? 8.485 3.169 -8.751 1.00 91.75 116 GLY A C 1
ATOM 903 O O . GLY A 1 116 ? 9.065 4.205 -8.422 1.00 91.75 116 GLY A O 1
ATOM 904 N N . ALA A 1 117 ? 7.800 3.095 -9.895 1.00 88.31 117 ALA A N 1
ATOM 905 C CA . ALA A 1 117 ? 7.805 4.125 -10.933 1.00 88.31 117 ALA A CA 1
ATOM 906 C C . ALA A 1 117 ? 6.404 4.634 -11.268 1.00 88.31 117 ALA A C 1
ATOM 908 O O . ALA A 1 117 ? 5.439 3.878 -11.368 1.00 88.31 117 ALA A O 1
ATOM 909 N N . ARG A 1 118 ? 6.343 5.941 -11.545 1.00 86.56 118 ARG A N 1
ATOM 910 C CA . ARG A 1 118 ? 5.131 6.669 -11.944 1.00 86.56 118 ARG A CA 1
ATOM 911 C C . ARG A 1 118 ? 4.985 6.827 -13.458 1.00 86.56 118 ARG A C 1
ATOM 913 O O . ARG A 1 118 ? 3.890 6.700 -13.985 1.00 86.56 118 ARG A O 1
ATOM 920 N N . ARG A 1 119 ? 6.059 7.154 -14.183 1.00 80.25 119 ARG A N 1
ATOM 921 C CA . ARG A 1 119 ? 6.011 7.448 -15.631 1.00 80.25 119 ARG A CA 1
ATOM 922 C C . ARG A 1 119 ? 6.771 6.382 -16.419 1.00 80.25 119 ARG A C 1
ATOM 924 O O . ARG A 1 119 ? 7.844 5.999 -15.959 1.00 80.25 119 ARG A O 1
ATOM 931 N N . PRO A 1 120 ? 6.287 5.973 -17.605 1.00 77.94 120 PRO A N 1
ATOM 932 C CA . PRO A 1 120 ? 5.086 6.424 -18.333 1.00 77.94 120 PRO A CA 1
ATOM 933 C C . PRO A 1 120 ? 3.815 5.611 -17.991 1.00 77.94 120 PRO A C 1
ATOM 935 O O . PRO A 1 120 ? 3.041 5.245 -18.871 1.00 77.94 120 PRO A O 1
ATOM 938 N N . HIS A 1 121 ? 3.624 5.249 -16.725 1.00 86.12 121 HIS A N 1
ATOM 939 C CA . HIS A 1 121 ? 2.658 4.231 -16.320 1.00 86.12 121 HIS A CA 1
ATOM 940 C C . HIS A 1 121 ? 1.264 4.811 -16.066 1.00 86.12 121 HIS A C 1
ATOM 942 O O . HIS A 1 121 ? 1.116 5.968 -15.674 1.00 86.12 121 HIS A O 1
ATOM 948 N N . GLN A 1 122 ? 0.235 4.001 -16.312 1.00 87.50 122 GLN A N 1
ATOM 949 C CA . GLN A 1 122 ? -1.156 4.414 -16.139 1.00 87.50 122 GLN A CA 1
ATOM 950 C C . GLN A 1 122 ? -1.548 4.307 -14.656 1.00 87.50 122 GLN A C 1
ATOM 952 O O . GLN A 1 122 ? -1.399 3.211 -14.089 1.00 87.50 122 GLN A O 1
ATOM 957 N N . PRO A 1 123 ? -2.026 5.405 -14.038 1.00 91.44 123 PRO A N 1
ATOM 958 C CA . PRO A 1 123 ? -2.421 5.423 -12.637 1.00 91.44 123 PRO A CA 1
ATOM 959 C C . PRO A 1 123 ? -3.840 4.882 -12.425 1.00 91.44 123 PRO A C 1
ATOM 961 O O . PRO A 1 123 ? -4.716 5.073 -13.266 1.00 91.44 123 PRO A O 1
ATOM 964 N N . ALA A 1 124 ? -4.077 4.311 -11.249 1.00 92.69 124 ALA A N 1
ATOM 965 C CA . ALA A 1 124 ? -5.393 4.172 -10.639 1.00 92.69 124 ALA A CA 1
ATOM 966 C C . ALA A 1 124 ? -5.310 4.593 -9.180 1.00 92.69 124 ALA A C 1
ATOM 968 O O . ALA A 1 124 ? -4.403 4.171 -8.464 1.00 92.69 124 ALA A O 1
ATOM 969 N N . SER A 1 125 ? -6.255 5.416 -8.744 1.00 94.06 125 SER A N 1
ATOM 970 C CA . SER A 1 125 ? -6.306 5.915 -7.378 1.00 94.06 125 SER A CA 1
ATOM 971 C C . SER A 1 125 ? -7.609 5.530 -6.697 1.00 94.06 125 SER A C 1
ATOM 973 O O . SER A 1 125 ? -8.666 5.441 -7.323 1.00 94.06 125 SER A O 1
ATOM 975 N N . PHE A 1 126 ? -7.533 5.325 -5.389 1.00 95.00 126 PHE A N 1
ATOM 976 C CA . PHE A 1 126 ? -8.706 5.214 -4.539 1.00 95.00 126 PHE A CA 1
ATOM 977 C C . PHE A 1 126 ? -8.456 5.883 -3.193 1.00 95.00 126 PHE A C 1
ATOM 979 O O . PHE A 1 126 ? -7.336 5.899 -2.682 1.00 95.00 126 PHE A O 1
ATOM 986 N N . ALA A 1 127 ? -9.528 6.431 -2.627 1.00 96.31 127 ALA A N 1
ATOM 987 C CA . ALA A 1 127 ? -9.535 7.050 -1.313 1.00 96.31 127 ALA A CA 1
ATOM 988 C C . ALA A 1 127 ? -10.355 6.209 -0.329 1.00 96.31 127 ALA A C 1
ATOM 990 O O . ALA A 1 127 ? -11.403 5.637 -0.670 1.00 96.31 127 ALA A O 1
ATOM 991 N N . LEU A 1 128 ? -9.859 6.161 0.900 1.00 96.50 128 LEU A N 1
ATOM 992 C CA . LEU A 1 128 ? -10.518 5.547 2.037 1.00 96.50 128 LEU A CA 1
ATOM 993 C C . LEU A 1 128 ? -11.506 6.540 2.656 1.00 96.50 128 LEU A C 1
ATOM 995 O O . LEU A 1 128 ? -11.270 7.749 2.681 1.00 96.50 128 LEU A O 1
ATOM 999 N N . GLN A 1 129 ? -12.636 6.034 3.143 1.00 95.69 129 GLN A N 1
ATOM 1000 C CA . GLN A 1 129 ? -13.540 6.825 3.973 1.00 95.69 129 GLN A CA 1
ATOM 1001 C C . GLN A 1 129 ? -12.880 7.130 5.329 1.00 95.69 129 GLN A C 1
ATOM 1003 O O . GLN A 1 129 ? -11.999 6.384 5.766 1.00 95.69 129 GLN A O 1
ATOM 1008 N N . PRO A 1 130 ? -13.306 8.189 6.040 1.00 93.62 130 PRO A N 1
ATOM 1009 C CA . PRO A 1 130 ? -12.863 8.420 7.412 1.00 93.62 130 PRO A CA 1
ATOM 1010 C C . PRO A 1 130 ? -13.072 7.170 8.282 1.00 93.62 130 PRO A C 1
ATOM 1012 O O . PRO A 1 130 ? -14.163 6.604 8.307 1.00 93.62 130 PRO A O 1
ATOM 1015 N N . GLY A 1 131 ? -12.014 6.714 8.959 1.00 92.38 131 GLY A N 1
ATOM 1016 C CA . GLY A 1 131 ? -12.038 5.497 9.781 1.00 92.38 131 GLY A CA 1
ATOM 1017 C C . GLY A 1 131 ? -11.965 4.174 9.001 1.00 92.38 131 GLY A C 1
ATOM 1018 O O . GLY A 1 131 ? -11.900 3.103 9.612 1.00 92.38 131 GLY A O 1
ATOM 1019 N N . GLU A 1 132 ? -11.952 4.201 7.664 1.00 95.31 132 GLU A N 1
ATOM 1020 C CA . GLU A 1 132 ? -11.790 3.005 6.838 1.00 95.31 132 GLU A CA 1
ATOM 1021 C C . GLU A 1 132 ? -10.360 2.445 6.944 1.00 95.31 132 GLU A C 1
ATOM 1023 O O . GLU A 1 132 ? -9.369 3.168 6.940 1.00 95.31 132 GLU A O 1
ATOM 1028 N N . LYS A 1 133 ? -10.262 1.124 7.079 1.00 96.50 133 LYS A N 1
ATOM 1029 C CA . LYS A 1 133 ? -9.057 0.353 7.380 1.00 96.50 133 LYS A CA 1
ATOM 1030 C C . LYS A 1 133 ? -8.868 -0.678 6.284 1.00 96.50 133 LYS A C 1
ATOM 1032 O O . LYS A 1 133 ? -9.742 -1.513 6.063 1.00 96.50 133 LYS A O 1
ATOM 1037 N N . ILE A 1 134 ? -7.710 -0.678 5.639 1.00 98.38 134 ILE A N 1
ATOM 1038 C CA . ILE A 1 134 ? -7.301 -1.801 4.793 1.00 98.38 134 ILE A CA 1
ATOM 1039 C C . ILE A 1 134 ? -6.887 -2.943 5.721 1.00 98.38 134 ILE A C 1
ATOM 1041 O O . ILE A 1 134 ? -5.980 -2.778 6.535 1.00 98.38 134 ILE A O 1
ATOM 1045 N N . VAL A 1 135 ? -7.561 -4.086 5.609 1.00 98.38 135 VAL A N 1
ATOM 1046 C CA . VAL A 1 135 ? -7.381 -5.249 6.499 1.00 98.38 135 VAL A CA 1
ATOM 1047 C C . VAL A 1 135 ? -6.821 -6.471 5.779 1.00 98.38 135 VAL A C 1
ATOM 1049 O O . VAL A 1 135 ? -6.470 -7.457 6.421 1.00 98.38 135 VAL A O 1
ATOM 1052 N N . ARG A 1 136 ? -6.743 -6.424 4.448 1.00 98.69 136 ARG A N 1
ATOM 1053 C CA . ARG A 1 136 ? -6.142 -7.476 3.633 1.00 98.69 136 ARG A CA 1
ATOM 1054 C C . ARG A 1 136 ? -5.541 -6.878 2.372 1.00 98.69 136 ARG A C 1
ATOM 1056 O O . ARG A 1 136 ? -6.166 -6.037 1.724 1.00 98.69 136 ARG A O 1
ATOM 1063 N N . VAL A 1 137 ? -4.352 -7.348 2.027 1.00 98.69 137 VAL A N 1
ATOM 1064 C CA . VAL A 1 137 ? -3.709 -7.089 0.743 1.00 98.69 137 VAL A CA 1
ATOM 1065 C C . VAL A 1 137 ? -3.561 -8.416 0.018 1.00 98.69 137 VAL A C 1
ATOM 1067 O O . VAL A 1 137 ? -3.063 -9.384 0.575 1.00 98.69 137 VAL A O 1
ATOM 1070 N N . GLU A 1 138 ? -4.015 -8.477 -1.222 1.00 98.56 138 GLU A N 1
ATOM 1071 C CA . GLU A 1 138 ? -3.776 -9.602 -2.120 1.00 98.56 138 GLU A CA 1
ATOM 1072 C C . GLU A 1 138 ? -2.833 -9.140 -3.216 1.00 98.56 138 GLU A C 1
ATOM 1074 O O . GLU A 1 138 ? -2.869 -7.977 -3.623 1.00 98.56 138 GLU A O 1
ATOM 1079 N N . LEU A 1 139 ? -1.992 -10.037 -3.709 1.00 97.94 139 LEU A N 1
ATOM 1080 C CA . LEU A 1 139 ? -1.057 -9.706 -4.771 1.00 97.94 139 LEU A CA 1
ATOM 1081 C C . LEU A 1 139 ? -0.705 -10.924 -5.612 1.00 97.94 139 LEU A C 1
ATOM 1083 O O . LEU A 1 139 ? -0.874 -12.068 -5.192 1.00 97.94 139 LEU A O 1
ATOM 1087 N N . GLN A 1 140 ? -0.230 -10.660 -6.824 1.00 96.81 140 GLN A N 1
ATOM 1088 C CA . GLN A 1 140 ? 0.287 -11.680 -7.721 1.00 96.81 140 GLN A CA 1
ATOM 1089 C C . GLN A 1 140 ? 1.639 -11.241 -8.282 1.00 96.81 140 GLN A C 1
ATOM 1091 O O . GLN A 1 140 ? 1.774 -10.116 -8.774 1.00 96.81 140 GLN A O 1
ATOM 1096 N N . HIS A 1 141 ? 2.632 -12.128 -8.235 1.00 95.06 141 HIS A N 1
ATOM 1097 C CA . HIS A 1 141 ? 3.977 -11.846 -8.727 1.00 95.06 141 HIS A CA 1
ATOM 1098 C C . HIS A 1 141 ? 4.661 -13.065 -9.357 1.00 95.06 141 HIS A C 1
ATOM 1100 O O . HIS A 1 141 ? 4.381 -14.212 -9.027 1.00 95.06 141 HIS A O 1
ATOM 1106 N N . ASP A 1 142 ? 5.618 -12.807 -10.243 1.00 91.69 142 ASP A N 1
ATOM 1107 C CA . ASP A 1 142 ? 6.544 -13.798 -10.794 1.00 91.69 142 ASP A CA 1
ATOM 1108 C C . ASP A 1 142 ? 7.985 -13.246 -10.746 1.00 91.69 142 ASP A C 1
ATOM 1110 O O . ASP A 1 142 ? 8.481 -12.870 -9.684 1.00 91.69 142 ASP A O 1
ATOM 1114 N N . SER A 1 143 ? 8.659 -13.153 -11.891 1.00 87.56 143 SER A N 1
ATOM 1115 C CA . SER A 1 143 ? 9.801 -12.261 -12.103 1.00 87.56 143 SER A CA 1
ATOM 1116 C C . SER A 1 143 ? 9.505 -10.774 -11.852 1.00 87.56 143 SER A C 1
ATOM 1118 O O . SER A 1 143 ? 10.446 -10.021 -11.616 1.00 87.56 143 SER A O 1
ATOM 1120 N N . VAL A 1 144 ? 8.236 -10.354 -11.909 1.00 88.31 144 VAL A N 1
ATOM 1121 C CA . VAL A 1 144 ? 7.778 -8.978 -11.668 1.00 88.31 144 VAL A CA 1
ATOM 1122 C C . VAL A 1 144 ? 6.476 -8.956 -10.858 1.00 88.31 144 VAL A C 1
ATOM 1124 O O . VAL A 1 144 ? 5.765 -9.960 -10.786 1.00 88.31 144 VAL A O 1
ATOM 1127 N N . MET A 1 145 ? 6.128 -7.806 -10.275 1.00 93.56 145 MET A N 1
ATOM 1128 C CA . MET A 1 145 ? 4.814 -7.602 -9.654 1.00 93.56 145 MET A CA 1
ATOM 1129 C C . MET A 1 145 ? 3.743 -7.432 -10.740 1.00 93.56 145 MET A C 1
ATOM 1131 O O . MET A 1 145 ? 3.906 -6.621 -11.649 1.00 93.56 145 MET A O 1
ATOM 1135 N N . ARG A 1 146 ? 2.647 -8.192 -10.684 1.00 92.75 146 ARG A N 1
ATOM 1136 C CA . ARG A 1 146 ? 1.606 -8.195 -11.731 1.00 92.75 146 ARG A CA 1
ATOM 1137 C C . ARG A 1 146 ? 0.367 -7.421 -11.323 1.00 92.75 146 ARG A C 1
ATOM 1139 O O . ARG A 1 146 ? -0.169 -6.631 -12.096 1.00 92.75 146 ARG A O 1
ATOM 1146 N N . TRP A 1 147 ? -0.091 -7.671 -10.107 1.00 94.94 147 TRP A N 1
ATOM 1147 C CA . TRP A 1 147 ? -1.405 -7.248 -9.658 1.00 94.94 147 TRP A CA 1
ATOM 1148 C C . TRP A 1 147 ? -1.433 -7.125 -8.142 1.00 94.94 147 TRP A C 1
ATOM 1150 O O . TRP A 1 147 ? -0.728 -7.859 -7.447 1.00 94.94 147 TRP A O 1
ATOM 1160 N N . MET A 1 148 ? -2.255 -6.204 -7.649 1.00 97.69 148 MET A N 1
ATOM 1161 C CA . MET A 1 148 ? -2.542 -6.041 -6.230 1.00 97.69 148 MET A CA 1
ATOM 1162 C C . MET A 1 148 ? -4.012 -5.699 -6.011 1.00 97.69 148 MET A C 1
ATOM 1164 O O . MET A 1 148 ? -4.613 -4.980 -6.811 1.00 97.69 148 MET A O 1
ATOM 1168 N N . ALA A 1 149 ? -4.557 -6.146 -4.883 1.00 97.88 149 ALA A N 1
ATOM 1169 C CA . ALA A 1 149 ? -5.822 -5.673 -4.350 1.00 97.88 149 ALA A CA 1
ATOM 1170 C C . ALA A 1 149 ? -5.735 -5.328 -2.869 1.00 97.88 149 ALA A C 1
ATOM 1172 O O . ALA A 1 149 ? -5.073 -6.003 -2.087 1.00 97.88 149 ALA A O 1
ATOM 1173 N N . PHE A 1 150 ? -6.484 -4.305 -2.483 1.00 98.44 150 PHE A N 1
ATOM 1174 C CA . PHE A 1 150 ? -6.644 -3.840 -1.117 1.00 98.44 150 PHE A CA 1
ATOM 1175 C C . PHE A 1 150 ? -8.104 -4.028 -0.726 1.00 98.44 150 PHE A C 1
ATOM 1177 O O . PHE A 1 150 ? -9.004 -3.526 -1.402 1.00 98.44 150 PHE A O 1
ATOM 1184 N N . VAL A 1 151 ? -8.339 -4.771 0.352 1.00 98.50 151 VAL A N 1
ATOM 1185 C CA . VAL A 1 151 ? -9.677 -5.041 0.880 1.00 98.50 151 VAL A CA 1
ATOM 1186 C C . VAL A 1 151 ? -9.819 -4.369 2.234 1.00 98.50 151 VAL A C 1
ATOM 1188 O O . VAL A 1 151 ? -8.954 -4.502 3.107 1.00 98.50 151 VAL A O 1
ATOM 1191 N N . THR A 1 152 ? -10.910 -3.632 2.407 1.00 98.12 152 THR A N 1
ATOM 1192 C CA . THR A 1 152 ? -11.171 -2.861 3.622 1.00 98.12 152 THR A CA 1
ATOM 1193 C C . THR A 1 152 ? -12.101 -3.592 4.576 1.00 98.12 152 THR A C 1
ATOM 1195 O O . THR A 1 152 ? -12.795 -4.537 4.196 1.00 98.12 152 THR A O 1
ATOM 1198 N N . GLN A 1 153 ? -12.152 -3.150 5.833 1.00 95.19 153 GLN A N 1
ATOM 1199 C CA . GLN A 1 153 ? -13.077 -3.704 6.825 1.00 95.19 153 GLN A CA 1
ATOM 1200 C C . GLN A 1 153 ? -14.555 -3.469 6.472 1.00 95.19 153 GLN A C 1
ATOM 1202 O O . GLN A 1 153 ? -15.429 -4.089 7.074 1.00 95.19 153 GLN A O 1
ATOM 1207 N N . LEU A 1 154 ? -14.835 -2.575 5.518 1.00 94.00 154 LEU A N 1
ATOM 1208 C CA . LEU A 1 154 ? -16.170 -2.321 4.972 1.00 94.00 154 LEU A CA 1
ATOM 1209 C C . LEU A 1 154 ? -16.516 -3.249 3.793 1.00 94.00 154 LEU A C 1
ATOM 1211 O O . LEU A 1 154 ? -17.574 -3.101 3.188 1.00 94.00 154 LEU A O 1
ATOM 1215 N N . GLY A 1 155 ? -15.622 -4.173 3.426 1.00 94.19 155 GLY A N 1
ATOM 1216 C CA . GLY A 1 155 ? -15.799 -5.068 2.282 1.00 94.19 155 GLY A CA 1
ATOM 1217 C C . GLY A 1 155 ? -15.547 -4.405 0.925 1.00 94.19 155 GLY A C 1
ATOM 1218 O O . GLY A 1 155 ? -15.751 -5.044 -0.107 1.00 94.19 155 GLY A O 1
ATOM 1219 N N . ARG A 1 156 ? -15.081 -3.146 0.893 1.00 96.69 156 ARG A N 1
ATOM 1220 C CA . ARG A 1 156 ? -14.661 -2.496 -0.355 1.00 96.69 156 ARG A CA 1
ATOM 1221 C C . ARG A 1 156 ? -13.364 -3.142 -0.829 1.00 96.69 156 ARG A C 1
ATOM 1223 O O . ARG A 1 156 ? -12.462 -3.403 -0.035 1.00 96.69 156 ARG A O 1
ATOM 1230 N N . ARG A 1 157 ? -13.284 -3.396 -2.131 1.00 97.12 157 ARG A N 1
ATOM 1231 C CA . ARG A 1 157 ? -12.116 -3.970 -2.797 1.00 97.12 157 ARG A CA 1
ATOM 1232 C C . ARG A 1 157 ? -11.642 -3.004 -3.870 1.00 97.12 157 ARG A C 1
ATOM 1234 O O . ARG A 1 157 ? -12.432 -2.593 -4.714 1.00 97.12 157 ARG A O 1
ATOM 1241 N N . PHE A 1 158 ? -10.356 -2.688 -3.847 1.00 96.50 158 PHE A N 1
ATOM 1242 C CA . PHE A 1 158 ? -9.695 -1.887 -4.871 1.00 96.50 158 PHE A CA 1
ATOM 1243 C C . PHE A 1 158 ? -8.570 -2.703 -5.457 1.00 96.50 158 PHE A C 1
ATOM 1245 O O . PHE A 1 158 ? -7.699 -3.145 -4.715 1.00 96.50 158 PHE A O 1
ATOM 1252 N N . GLU A 1 159 ? -8.584 -2.919 -6.761 1.00 94.75 159 GLU A N 1
ATOM 1253 C CA . GLU A 1 159 ? -7.602 -3.771 -7.413 1.00 94.75 159 GLU A CA 1
ATOM 1254 C C . GLU A 1 159 ? -7.071 -3.132 -8.685 1.00 94.75 159 GLU A C 1
ATOM 1256 O O . GLU A 1 159 ? -7.772 -2.373 -9.355 1.00 94.75 159 GLU A O 1
ATOM 1261 N N . TRP A 1 160 ? -5.809 -3.414 -8.992 1.00 93.44 160 TRP A N 1
ATOM 1262 C CA . TRP A 1 160 ? -5.144 -2.869 -10.165 1.00 93.44 160 TRP A CA 1
ATOM 1263 C C . TRP A 1 160 ? -4.011 -3.774 -10.641 1.00 93.44 160 TRP A C 1
ATOM 1265 O O . TRP A 1 160 ? -3.377 -4.476 -9.851 1.00 93.44 160 TRP A O 1
ATOM 1275 N N . GLY A 1 161 ? -3.733 -3.718 -11.942 1.00 89.62 161 GLY A N 1
ATOM 1276 C CA . GLY A 1 161 ? -2.764 -4.577 -12.618 1.00 89.62 161 GLY A CA 1
ATOM 1277 C C . GLY A 1 161 ? -3.420 -5.773 -13.308 1.00 89.62 161 GLY A C 1
ATOM 1278 O O . GLY A 1 161 ? -4.631 -5.799 -13.519 1.00 89.62 161 GLY A O 1
ATOM 1279 N N . PHE A 1 162 ? -2.615 -6.764 -13.682 1.00 89.06 162 PHE A N 1
ATOM 1280 C CA . PHE A 1 162 ? -3.061 -7.902 -14.483 1.00 89.06 162 PHE A CA 1
ATOM 1281 C C . PHE A 1 162 ? -3.038 -9.184 -13.666 1.00 89.06 162 PHE A C 1
ATOM 1283 O O . PHE A 1 162 ? -1.979 -9.755 -13.410 1.00 89.06 162 PHE A O 1
ATOM 1290 N N . LYS A 1 163 ? -4.225 -9.615 -13.256 1.00 90.62 163 LYS A N 1
ATOM 1291 C CA . LYS A 1 163 ? -4.430 -10.844 -12.497 1.00 90.62 163 LYS A CA 1
ATOM 1292 C C . LYS A 1 163 ? -4.347 -12.081 -13.404 1.00 90.62 163 LYS A C 1
ATOM 1294 O O . LYS A 1 163 ? -4.327 -11.969 -14.630 1.00 90.62 163 LYS A O 1
ATOM 1299 N N . ASP A 1 164 ? -4.326 -13.253 -12.778 1.00 89.69 164 ASP A N 1
ATOM 1300 C CA . ASP A 1 164 ? -4.505 -14.569 -13.395 1.00 89.69 164 ASP A CA 1
ATOM 1301 C C . ASP A 1 164 ? -3.455 -14.893 -14.470 1.00 89.69 164 ASP A C 1
ATOM 1303 O O . ASP A 1 164 ? -3.711 -15.596 -15.447 1.00 89.69 164 ASP A O 1
ATOM 1307 N N . ARG A 1 165 ? -2.228 -14.389 -14.278 1.00 88.81 165 ARG A N 1
ATOM 1308 C CA . ARG A 1 165 ? -1.085 -14.755 -15.117 1.00 88.81 165 ARG A CA 1
ATOM 1309 C C . ARG A 1 165 ? -0.666 -16.195 -14.838 1.00 88.81 165 ARG A C 1
ATOM 1311 O O . ARG A 1 165 ? -0.456 -16.585 -13.690 1.00 88.81 165 ARG A O 1
ATOM 1318 N N . GLU A 1 166 ? -0.498 -16.964 -15.908 1.00 89.81 166 GLU A N 1
ATOM 1319 C CA . GLU A 1 166 ? 0.028 -18.324 -15.840 1.00 89.81 166 GLU A CA 1
ATOM 1320 C C . GLU A 1 166 ? 1.407 -18.325 -15.158 1.00 89.81 166 GLU A C 1
ATOM 1322 O O . GLU A 1 166 ? 2.261 -17.494 -15.475 1.00 89.81 166 GLU A O 1
ATOM 1327 N N . ASN A 1 167 ? 1.621 -19.254 -14.222 1.00 91.38 167 ASN A N 1
ATOM 1328 C CA . ASN A 1 167 ? 2.847 -19.402 -13.420 1.00 91.38 167 ASN A CA 1
ATOM 1329 C C . ASN A 1 167 ? 3.166 -18.263 -12.436 1.00 91.38 167 ASN A C 1
ATOM 1331 O O . ASN A 1 167 ? 4.252 -18.264 -11.853 1.00 91.38 167 ASN A O 1
ATOM 1335 N N . ALA A 1 168 ? 2.263 -17.305 -12.225 1.00 94.12 168 ALA A N 1
ATOM 1336 C CA . ALA A 1 168 ? 2.460 -16.298 -11.192 1.00 94.12 168 ALA A CA 1
ATOM 1337 C C . ALA A 1 168 ? 1.986 -16.802 -9.819 1.00 94.12 168 ALA A C 1
ATOM 1339 O O . ALA A 1 168 ? 0.945 -17.449 -9.698 1.00 94.12 168 ALA A O 1
ATOM 1340 N N . THR A 1 169 ? 2.751 -16.483 -8.777 1.00 97.19 169 THR A N 1
ATOM 1341 C CA . THR A 1 169 ? 2.412 -16.771 -7.382 1.00 97.19 169 THR A CA 1
ATOM 1342 C C . THR A 1 169 ? 1.366 -15.777 -6.906 1.00 97.19 169 THR A C 1
ATOM 1344 O O . THR A 1 169 ? 1.519 -14.578 -7.131 1.00 97.19 169 THR A O 1
ATOM 1347 N N . SER A 1 170 ? 0.313 -16.269 -6.254 1.00 97.75 170 SER A N 1
ATOM 1348 C CA . SER A 1 170 ? -0.697 -15.441 -5.600 1.00 97.75 170 SER A CA 1
ATOM 1349 C C . SER A 1 170 ? -0.559 -15.543 -4.091 1.00 97.75 170 SER A C 1
ATOM 1351 O O . SER A 1 170 ? -0.597 -16.641 -3.540 1.00 97.75 170 SER A O 1
ATOM 1353 N N . ASP A 1 171 ? -0.475 -14.390 -3.440 1.00 98.19 171 ASP A N 1
ATOM 1354 C CA . ASP A 1 171 ? -0.357 -14.271 -1.994 1.00 98.19 171 ASP A CA 1
ATOM 1355 C C . ASP A 1 171 ? -1.473 -13.388 -1.439 1.00 98.19 171 ASP A C 1
ATOM 1357 O O . ASP A 1 171 ? -2.024 -12.516 -2.121 1.00 98.19 171 ASP A O 1
ATOM 1361 N N . ALA A 1 172 ? -1.799 -13.614 -0.171 1.00 98.31 172 ALA A N 1
ATOM 1362 C CA . ALA A 1 172 ? -2.708 -12.776 0.588 1.00 98.31 172 ALA A CA 1
ATOM 1363 C C . ALA A 1 172 ? -2.117 -12.524 1.973 1.00 98.31 172 ALA A C 1
ATOM 1365 O O . ALA A 1 172 ? -1.879 -13.460 2.736 1.00 98.31 172 ALA A O 1
ATOM 1366 N N . ASP A 1 173 ? -1.917 -11.253 2.291 1.00 98.56 173 ASP A N 1
ATOM 1367 C CA . ASP A 1 173 ? -1.441 -10.783 3.580 1.00 98.56 173 ASP A CA 1
ATOM 1368 C C . ASP A 1 173 ? -2.610 -10.168 4.351 1.00 98.56 173 ASP A C 1
ATOM 1370 O O . ASP A 1 173 ? -3.303 -9.266 3.867 1.00 98.56 173 ASP A O 1
ATOM 1374 N N . TYR A 1 174 ? -2.861 -10.692 5.543 1.00 98.50 174 TYR A N 1
ATOM 1375 C CA . TYR A 1 174 ? -3.980 -10.288 6.386 1.00 98.50 174 TYR A CA 1
ATOM 1376 C C . TYR A 1 174 ? -3.479 -9.429 7.538 1.00 98.50 174 TYR A C 1
ATOM 1378 O O . TYR A 1 174 ? -2.392 -9.661 8.072 1.00 98.50 174 TYR A O 1
ATOM 1386 N N . ALA A 1 175 ? -4.321 -8.499 7.988 1.00 97.69 175 ALA A N 1
ATOM 1387 C CA . ALA A 1 175 ? -4.112 -7.839 9.262 1.00 97.69 175 ALA A CA 1
ATOM 1388 C C . ALA A 1 175 ? -3.886 -8.903 10.355 1.00 97.69 175 ALA A C 1
ATOM 1390 O O . ALA A 1 175 ? -4.657 -9.861 10.450 1.00 97.69 175 ALA A O 1
ATOM 1391 N N . PRO A 1 176 ? -2.850 -8.759 11.200 1.00 96.75 176 PRO A N 1
ATOM 1392 C CA . PRO A 1 176 ? -2.404 -9.825 12.103 1.00 96.75 176 PRO A CA 1
ATOM 1393 C C . PRO A 1 176 ? -3.412 -10.163 13.213 1.00 96.75 176 PRO A C 1
ATOM 1395 O O . PRO A 1 176 ? -3.227 -11.143 13.931 1.00 96.75 176 PRO A O 1
ATOM 1398 N N . ARG A 1 177 ? -4.434 -9.320 13.407 1.00 93.69 177 ARG A N 1
ATOM 1399 C CA . ARG A 1 177 ? -5.532 -9.481 14.369 1.00 93.69 177 ARG A CA 1
ATOM 1400 C C . ARG A 1 177 ? -6.627 -8.448 14.115 1.00 93.69 177 ARG A C 1
ATOM 1402 O O . ARG A 1 177 ? -6.384 -7.428 13.467 1.00 93.69 177 ARG A O 1
ATOM 1409 N N . ASP A 1 178 ? -7.798 -8.680 14.699 1.00 91.69 178 ASP A N 1
ATOM 1410 C CA . ASP A 1 178 ? -8.928 -7.754 14.654 1.00 91.69 178 ASP A CA 1
ATOM 1411 C C . ASP A 1 178 ? -8.530 -6.334 15.076 1.00 91.69 178 ASP A C 1
ATOM 1413 O O . ASP A 1 178 ? -7.821 -6.121 16.061 1.00 91.69 178 ASP A O 1
ATOM 1417 N N . GLY A 1 179 ? -9.001 -5.349 14.312 1.00 92.25 179 GLY A N 1
ATOM 1418 C CA . GLY A 1 179 ? -8.740 -3.929 14.548 1.00 92.25 179 GLY A CA 1
ATOM 1419 C C . GLY A 1 179 ? -7.412 -3.406 13.994 1.00 92.25 179 GLY A C 1
ATOM 1420 O O . GLY A 1 179 ? -7.296 -2.186 13.839 1.00 92.25 179 GLY A O 1
ATOM 1421 N N . ALA A 1 180 ? -6.459 -4.285 13.658 1.00 97.31 180 ALA A N 1
ATOM 1422 C CA . ALA A 1 180 ? -5.233 -3.898 12.967 1.00 97.31 180 ALA A CA 1
ATOM 1423 C C . ALA A 1 180 ? -5.506 -3.519 11.501 1.00 97.31 180 ALA A C 1
ATOM 1425 O O . ALA A 1 180 ? -6.507 -3.931 10.909 1.00 97.31 180 ALA A O 1
ATOM 1426 N N . TYR A 1 181 ? -4.627 -2.704 10.926 1.00 98.44 181 TYR A N 1
ATOM 1427 C CA . TYR A 1 181 ? -4.791 -2.140 9.588 1.00 98.44 181 TYR A CA 1
ATOM 1428 C C . TYR A 1 181 ? -3.444 -1.887 8.906 1.00 98.44 181 TYR A C 1
ATOM 1430 O O . TYR A 1 181 ? -2.405 -1.822 9.568 1.00 98.44 181 TYR A O 1
ATOM 1438 N N . LEU A 1 182 ? -3.458 -1.772 7.576 1.00 98.62 182 LEU A N 1
ATOM 1439 C CA . LEU A 1 182 ? -2.262 -1.483 6.788 1.00 98.62 182 LEU A CA 1
ATOM 1440 C C . LEU A 1 182 ? -1.727 -0.093 7.146 1.00 98.62 182 LEU A C 1
ATOM 1442 O O . LEU A 1 182 ? -2.358 0.920 6.849 1.00 98.62 182 LEU A O 1
ATOM 1446 N N . ALA A 1 183 ? -0.554 -0.064 7.766 1.00 98.25 183 ALA A N 1
ATOM 1447 C CA . ALA A 1 183 ? 0.110 1.156 8.191 1.00 98.25 183 ALA A CA 1
ATOM 1448 C C . ALA A 1 183 ? 1.013 1.705 7.102 1.00 98.25 183 ALA A C 1
ATOM 1450 O O . ALA A 1 183 ? 0.977 2.893 6.837 1.00 98.25 183 ALA A O 1
ATOM 1451 N N . ALA A 1 184 ? 1.835 0.864 6.474 1.00 98.12 184 ALA A N 1
ATOM 1452 C CA . ALA A 1 184 ? 2.793 1.325 5.480 1.00 98.12 184 ALA A CA 1
ATOM 1453 C C . ALA A 1 184 ? 3.174 0.245 4.474 1.00 98.12 184 ALA A C 1
ATOM 1455 O O . ALA A 1 184 ? 3.051 -0.954 4.735 1.00 98.12 184 ALA A O 1
ATOM 1456 N N . VAL A 1 185 ? 3.684 0.703 3.333 1.00 98.00 185 VAL A N 1
ATOM 1457 C CA . VAL A 1 185 ? 4.316 -0.138 2.320 1.00 98.00 185 VAL A CA 1
ATOM 1458 C C . VAL A 1 185 ? 5.832 -0.066 2.500 1.00 98.00 185 VAL A C 1
ATOM 1460 O O . VAL A 1 185 ? 6.393 0.981 2.827 1.00 98.00 185 VAL A O 1
ATOM 1463 N N . ARG A 1 186 ? 6.507 -1.192 2.298 1.00 97.62 186 ARG A N 1
ATOM 1464 C CA . ARG A 1 186 ? 7.968 -1.303 2.341 1.00 97.62 186 ARG A CA 1
ATOM 1465 C C . ARG A 1 186 ? 8.446 -2.283 1.284 1.00 97.62 186 ARG A C 1
ATOM 1467 O O . ARG A 1 186 ? 7.658 -3.078 0.784 1.00 97.62 186 ARG A O 1
ATOM 1474 N N . GLY A 1 187 ? 9.725 -2.265 0.945 1.00 95.94 187 GLY A N 1
ATOM 1475 C CA . GLY A 1 187 ? 10.266 -3.222 -0.004 1.00 95.94 187 GLY A CA 1
ATOM 1476 C C . GLY A 1 187 ? 11.528 -2.768 -0.710 1.00 95.94 187 GLY A C 1
ATOM 1477 O O . GLY A 1 187 ? 12.149 -1.761 -0.372 1.00 95.94 187 GLY A O 1
ATOM 1478 N N . TYR A 1 188 ? 11.891 -3.554 -1.715 1.00 93.88 188 TYR A N 1
ATOM 1479 C CA . TYR A 1 188 ? 13.016 -3.279 -2.590 1.00 93.88 188 TYR A CA 1
ATOM 1480 C C . TYR A 1 188 ? 12.508 -2.810 -3.946 1.00 93.88 188 TYR A C 1
ATOM 1482 O O . TYR A 1 188 ? 11.629 -3.427 -4.552 1.00 93.88 188 TYR A O 1
ATOM 1490 N N . GLU A 1 189 ? 13.113 -1.745 -4.450 1.00 91.44 189 GLU A N 1
ATOM 1491 C CA . GLU A 1 189 ? 12.864 -1.217 -5.787 1.00 91.44 189 GLU A CA 1
ATOM 1492 C C . GLU A 1 189 ? 14.165 -1.094 -6.575 1.00 91.44 189 GLU A C 1
ATOM 1494 O O . GLU A 1 189 ? 15.240 -1.009 -5.985 1.00 91.44 189 GLU A O 1
ATOM 1499 N N . GLY A 1 190 ? 14.084 -1.073 -7.905 1.00 86.38 190 GLY A N 1
ATOM 1500 C CA . GLY A 1 190 ? 15.259 -0.838 -8.751 1.00 86.38 190 GLY A CA 1
ATOM 1501 C C . GLY A 1 190 ? 15.988 0.461 -8.382 1.00 86.38 190 GLY A C 1
ATOM 1502 O O . GLY A 1 190 ? 15.349 1.491 -8.140 1.00 86.38 190 GLY A O 1
ATOM 1503 N N . LYS A 1 191 ? 17.327 0.429 -8.326 1.00 80.56 191 LYS A N 1
ATOM 1504 C CA . LYS A 1 191 ? 18.137 1.635 -8.098 1.00 80.56 191 LYS A CA 1
ATOM 1505 C C . LYS A 1 191 ? 17.884 2.658 -9.200 1.00 80.56 191 LYS A C 1
ATOM 1507 O O . LYS A 1 191 ? 17.661 2.338 -10.367 1.00 80.56 191 LYS A O 1
ATOM 1512 N N . GLN A 1 192 ? 17.965 3.931 -8.830 1.00 70.69 192 GLN A N 1
ATOM 1513 C CA . GLN A 1 192 ? 17.953 4.991 -9.824 1.00 70.69 192 GLN A CA 1
ATOM 1514 C C . GLN A 1 192 ? 19.236 4.916 -10.661 1.00 70.69 192 GLN A C 1
ATOM 1516 O O . GLN A 1 192 ? 20.337 4.881 -10.111 1.00 70.69 192 GLN A O 1
ATOM 1521 N N . LEU A 1 193 ? 19.097 4.915 -11.989 1.00 62.94 193 LEU A N 1
ATOM 1522 C CA . LEU A 1 193 ? 20.254 4.940 -12.879 1.00 62.94 193 LEU A CA 1
ATOM 1523 C C . LEU A 1 193 ? 21.032 6.260 -12.711 1.00 62.94 193 LEU A C 1
ATOM 1525 O O . LEU A 1 193 ? 20.408 7.321 -12.566 1.00 62.94 193 LEU A O 1
ATOM 1529 N N . PRO A 1 194 ? 22.380 6.233 -12.763 1.00 66.00 194 PRO A N 1
ATOM 1530 C CA . PRO A 1 194 ? 23.193 7.444 -12.773 1.00 66.00 194 PRO A CA 1
ATOM 1531 C C . PRO A 1 194 ? 22.732 8.437 -13.846 1.00 66.00 194 PRO A C 1
ATOM 1533 O O . PRO A 1 194 ? 22.366 8.046 -14.956 1.00 66.00 194 PRO A O 1
ATOM 1536 N N . LYS A 1 195 ? 22.810 9.743 -13.548 1.00 68.06 195 LYS A N 1
ATOM 1537 C CA . LYS A 1 195 ? 22.418 10.815 -14.489 1.00 68.06 195 LYS A CA 1
ATOM 1538 C C . LYS A 1 195 ? 23.101 10.688 -15.858 1.00 68.06 195 LYS A C 1
ATOM 1540 O O . LYS A 1 195 ? 22.457 10.932 -16.870 1.00 68.06 195 LYS A O 1
ATOM 1545 N N . ALA A 1 196 ? 24.367 10.261 -15.881 1.00 63.44 196 ALA A N 1
ATOM 1546 C CA . ALA A 1 196 ? 25.155 10.066 -17.101 1.00 63.44 196 ALA A CA 1
ATOM 1547 C C . ALA A 1 196 ? 24.607 8.962 -18.027 1.00 63.44 196 ALA A C 1
ATOM 1549 O O . ALA A 1 196 ? 24.836 9.008 -19.229 1.00 63.44 196 ALA A O 1
ATOM 1550 N N . LEU A 1 197 ? 23.840 8.005 -17.493 1.00 53.66 197 LEU A N 1
ATOM 1551 C CA . LEU A 1 197 ? 23.183 6.937 -18.257 1.00 53.66 197 LEU A CA 1
ATOM 1552 C C . LEU A 1 197 ? 21.722 7.290 -18.583 1.00 53.66 197 LEU A C 1
ATOM 1554 O O . LEU A 1 197 ? 20.843 6.432 -18.618 1.00 53.66 197 LEU A O 1
ATOM 1558 N N . GLY A 1 198 ? 21.445 8.583 -18.764 1.00 53.53 198 GLY A N 1
ATOM 1559 C CA . GLY A 1 198 ? 20.115 9.101 -19.080 1.00 53.53 198 GLY A CA 1
ATOM 1560 C C . GLY A 1 198 ? 19.231 9.377 -17.863 1.00 53.53 198 GLY A C 1
ATOM 1561 O O . GLY A 1 198 ? 18.100 9.813 -18.048 1.00 53.53 198 GLY A O 1
ATOM 1562 N N . GLY A 1 199 ? 19.708 9.147 -16.630 1.00 52.59 199 GLY A N 1
ATOM 1563 C CA . GLY A 1 199 ? 19.030 9.548 -15.384 1.00 52.59 199 GLY A CA 1
ATOM 1564 C C . GLY A 1 199 ? 17.606 9.011 -15.195 1.00 52.59 199 GLY A C 1
ATOM 1565 O O . GLY A 1 199 ? 16.890 9.470 -14.299 1.00 52.59 199 GLY A O 1
ATOM 1566 N N . TYR A 1 200 ? 17.174 8.069 -16.037 1.00 50.59 200 TYR A N 1
ATOM 1567 C CA . TYR A 1 200 ? 15.810 7.574 -16.040 1.00 50.59 200 TYR A CA 1
ATOM 1568 C C . TYR A 1 200 ? 15.556 6.775 -14.759 1.00 50.59 200 TYR A C 1
ATOM 1570 O O . TYR A 1 200 ? 16.246 5.803 -14.446 1.00 50.59 200 TYR A O 1
ATOM 1578 N N . LYS A 1 201 ? 14.543 7.236 -14.016 1.00 54.19 201 LYS A N 1
ATOM 1579 C CA . LYS A 1 201 ? 14.021 6.712 -12.747 1.00 54.19 201 LYS A CA 1
ATOM 1580 C C . LYS A 1 201 ? 13.395 5.315 -12.931 1.00 54.19 201 LYS A C 1
ATOM 1582 O O . LYS A 1 201 ? 12.193 5.156 -12.741 1.00 54.19 201 LYS A O 1
ATOM 1587 N N . LYS A 1 202 ? 14.168 4.300 -13.331 1.00 57.31 202 LYS A N 1
ATOM 1588 C CA . LYS A 1 202 ? 13.700 2.904 -13.419 1.00 57.31 202 LYS A CA 1
ATOM 1589 C C . LYS A 1 202 ? 13.606 2.270 -12.035 1.00 57.31 202 LYS A C 1
ATOM 1591 O O . LYS A 1 202 ? 14.329 1.343 -11.699 1.00 57.31 202 LYS A O 1
ATOM 1596 N N . ARG A 1 203 ? 12.687 2.782 -11.232 1.00 71.38 203 ARG A N 1
ATOM 1597 C CA . ARG A 1 203 ? 12.263 2.134 -10.002 1.00 71.38 203 ARG A CA 1
ATOM 1598 C C . ARG A 1 203 ? 11.141 1.179 -10.376 1.00 71.38 203 ARG A C 1
ATOM 1600 O O . ARG A 1 203 ? 10.052 1.610 -10.708 1.00 71.38 203 ARG A O 1
ATOM 1607 N N . TYR A 1 204 ? 11.400 -0.113 -10.422 1.00 82.12 204 TYR A N 1
ATOM 1608 C CA . TYR A 1 204 ? 10.336 -1.116 -10.494 1.00 82.12 204 TYR A CA 1
ATOM 1609 C C . TYR A 1 204 ? 10.260 -1.812 -9.145 1.00 82.12 204 TYR A C 1
ATOM 1611 O O . TYR A 1 204 ? 11.262 -1.876 -8.431 1.00 82.12 204 TYR A O 1
ATOM 1619 N N . ILE A 1 205 ? 9.079 -2.299 -8.785 1.00 92.19 205 ILE A N 1
ATOM 1620 C CA . ILE A 1 205 ? 8.893 -3.059 -7.552 1.00 92.19 205 ILE A CA 1
ATOM 1621 C C . ILE A 1 205 ? 9.580 -4.415 -7.746 1.00 92.19 205 ILE A C 1
ATOM 1623 O O . ILE A 1 205 ? 9.154 -5.212 -8.579 1.00 92.19 205 ILE A O 1
ATOM 1627 N N . ILE A 1 206 ? 10.657 -4.660 -6.999 1.00 91.56 206 ILE A N 1
ATOM 1628 C CA . ILE A 1 206 ? 11.363 -5.949 -6.978 1.00 91.56 206 ILE A CA 1
ATOM 1629 C C . ILE A 1 206 ? 10.701 -6.842 -5.935 1.00 91.56 206 ILE A C 1
ATOM 1631 O O . ILE A 1 206 ? 10.304 -7.972 -6.218 1.00 91.56 206 ILE A O 1
ATOM 1635 N N . GLN A 1 207 ? 10.563 -6.294 -4.728 1.00 95.38 207 GLN A N 1
ATOM 1636 C CA . GLN A 1 207 ? 9.845 -6.916 -3.634 1.00 95.38 207 GLN A CA 1
ATOM 1637 C C . GLN A 1 207 ? 9.004 -5.890 -2.888 1.00 95.38 207 GLN A C 1
ATOM 1639 O O . GLN A 1 207 ? 9.405 -4.735 -2.761 1.00 95.38 207 GLN A O 1
ATOM 1644 N N . ILE A 1 208 ? 7.875 -6.330 -2.349 1.00 97.56 208 ILE A N 1
ATOM 1645 C CA . ILE A 1 208 ? 6.971 -5.509 -1.550 1.00 97.56 208 ILE A CA 1
ATOM 1646 C C . ILE A 1 208 ? 6.576 -6.252 -0.280 1.00 97.56 208 ILE A C 1
ATOM 1648 O O . ILE A 1 208 ? 6.410 -7.464 -0.279 1.00 97.56 208 ILE A O 1
ATOM 1652 N N . GLY A 1 209 ? 6.420 -5.520 0.805 1.00 98.31 209 GLY A N 1
ATOM 1653 C CA . GLY A 1 209 ? 5.838 -5.991 2.044 1.00 98.31 209 GLY A CA 1
ATOM 1654 C C . GLY A 1 209 ? 5.087 -4.862 2.728 1.00 98.31 209 GLY A C 1
ATOM 1655 O O . GLY A 1 209 ? 5.052 -3.718 2.264 1.00 98.31 209 GLY A O 1
ATOM 1656 N N . PHE A 1 210 ? 4.496 -5.200 3.860 1.00 98.69 210 PHE A N 1
ATOM 1657 C CA . PHE A 1 210 ? 3.515 -4.384 4.544 1.00 98.69 210 PHE A CA 1
ATOM 1658 C C . PHE A 1 210 ? 3.875 -4.271 6.018 1.00 98.69 210 PHE A C 1
ATOM 1660 O O . PHE A 1 210 ? 4.342 -5.225 6.644 1.00 98.69 210 PHE A O 1
ATOM 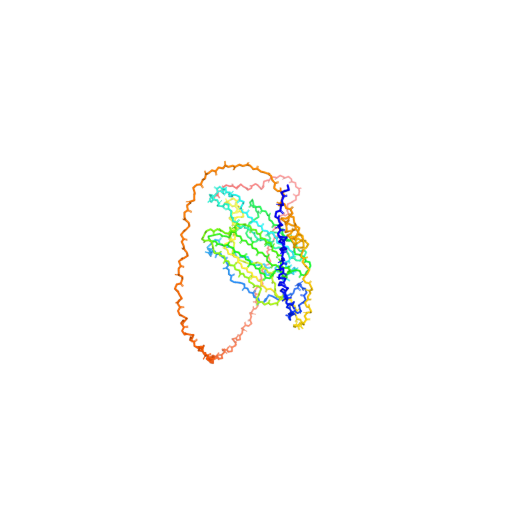1667 N N . ALA A 1 211 ? 3.678 -3.082 6.570 1.00 98.69 211 ALA A N 1
ATOM 1668 C CA . ALA A 1 211 ? 3.664 -2.856 8.004 1.00 98.69 211 ALA A CA 1
ATOM 1669 C C . ALA A 1 211 ? 2.209 -2.734 8.452 1.00 98.69 211 ALA A C 1
ATOM 1671 O O . ALA A 1 211 ? 1.425 -2.018 7.827 1.00 98.69 211 ALA A O 1
ATOM 1672 N N . TRP A 1 212 ? 1.858 -3.407 9.541 1.00 98.69 212 TRP A N 1
ATOM 1673 C CA . TRP A 1 212 ? 0.518 -3.396 10.116 1.00 98.69 212 TRP A CA 1
ATOM 1674 C C . TRP A 1 212 ? 0.534 -2.619 11.423 1.00 98.69 212 TRP A C 1
ATOM 1676 O O . TRP A 1 212 ? 1.361 -2.911 12.285 1.00 98.69 212 TRP A O 1
ATOM 1686 N N . ALA A 1 213 ? -0.380 -1.668 11.595 1.00 98.25 213 ALA A N 1
ATOM 1687 C CA . ALA A 1 213 ? -0.557 -0.919 12.834 1.00 98.25 213 ALA A CA 1
ATOM 1688 C C . ALA A 1 213 ? -1.864 -1.295 13.518 1.00 98.25 213 ALA A C 1
ATOM 1690 O O . ALA A 1 213 ? -2.724 -1.969 12.947 1.00 98.25 213 ALA A O 1
ATOM 1691 N N . MET A 1 214 ? -1.998 -0.880 14.770 1.00 96.19 214 MET A N 1
ATOM 1692 C CA . MET A 1 214 ? -3.209 -1.089 15.543 1.00 96.19 214 MET A CA 1
ATOM 1693 C C . MET A 1 214 ? -3.510 0.155 16.378 1.00 96.19 214 MET A C 1
ATOM 1695 O O . MET A 1 214 ? -2.619 0.607 17.102 1.00 96.19 214 MET A O 1
ATOM 1699 N N . PRO A 1 215 ? -4.749 0.677 16.330 1.00 95.06 215 PRO A N 1
ATOM 1700 C CA . PRO A 1 215 ? -5.161 1.741 17.224 1.00 95.06 215 PRO A CA 1
ATOM 1701 C C . PRO A 1 215 ? -5.250 1.241 18.658 1.00 95.06 215 PRO A C 1
ATOM 1703 O O . PRO A 1 215 ? -5.286 0.036 18.927 1.00 95.06 215 PRO A O 1
ATOM 1706 N N . THR A 1 216 ? -5.385 2.170 19.597 1.00 91.00 216 THR A N 1
ATOM 1707 C CA . THR A 1 216 ? -5.755 1.798 20.965 1.00 91.00 216 THR A CA 1
ATOM 1708 C C . THR A 1 216 ? -7.144 1.148 20.961 1.00 91.00 216 THR A C 1
ATOM 1710 O O . THR A 1 216 ? -8.103 1.706 20.420 1.00 91.00 216 THR A O 1
ATOM 1713 N N . CYS A 1 217 ? -7.267 -0.036 21.566 1.00 88.00 217 CYS A N 1
ATOM 1714 C CA . CYS A 1 217 ? -8.526 -0.778 21.643 1.00 88.00 217 CYS A CA 1
ATOM 1715 C C . CYS A 1 217 ? -8.933 -1.026 23.099 1.00 88.00 217 CYS A C 1
ATOM 1717 O O . CYS A 1 217 ? -8.129 -1.469 23.913 1.00 88.00 217 CYS A O 1
ATOM 1719 N N . GLY A 1 218 ? -10.202 -0.764 23.417 1.00 77.62 218 GLY A N 1
ATOM 1720 C CA . GLY A 1 218 ? -10.768 -0.854 24.770 1.00 77.62 218 GLY A CA 1
ATOM 1721 C C . GLY A 1 218 ? -11.368 -2.219 25.127 1.00 77.62 218 GLY A C 1
ATOM 1722 O O . GLY A 1 218 ? -12.154 -2.303 26.066 1.00 77.62 218 GLY A O 1
ATOM 1723 N N . GLY A 1 219 ? -11.051 -3.272 24.363 1.00 79.38 219 GLY A N 1
ATOM 1724 C CA . GLY A 1 219 ? -11.589 -4.627 24.536 1.00 79.38 219 GLY A CA 1
ATOM 1725 C C . GLY A 1 219 ? -12.763 -4.968 23.610 1.00 79.38 219 GLY A C 1
ATOM 1726 O O . GLY A 1 219 ? -13.173 -4.175 22.758 1.00 79.38 219 GLY A O 1
ATOM 1727 N N . TYR A 1 220 ? -13.273 -6.196 23.729 1.00 77.31 220 TYR A N 1
ATOM 1728 C CA . TYR A 1 220 ? -14.394 -6.683 22.923 1.00 77.31 220 TYR A CA 1
ATOM 1729 C C . TYR A 1 220 ? -15.715 -6.182 23.501 1.00 77.31 220 TYR A C 1
ATOM 1731 O O . TYR A 1 220 ? -15.960 -6.301 24.700 1.00 77.31 220 TYR A O 1
ATOM 1739 N N . LYS A 1 221 ? -16.592 -5.654 22.644 1.00 76.06 221 LYS A N 1
ATOM 1740 C CA . LYS A 1 221 ? -17.988 -5.403 23.008 1.00 76.06 221 LYS A CA 1
ATOM 1741 C C . LYS A 1 221 ? -18.904 -6.219 22.120 1.00 76.06 221 LYS A C 1
ATOM 1743 O O . LYS A 1 221 ? -18.664 -6.369 20.920 1.00 76.06 221 LYS A O 1
ATOM 1748 N N . TRP A 1 222 ? -19.972 -6.705 22.731 1.00 70.31 222 TRP A N 1
ATOM 1749 C CA . TRP A 1 222 ? -21.097 -7.260 22.012 1.00 70.31 222 TRP A CA 1
ATOM 1750 C C . TRP A 1 222 ? -21.656 -6.185 21.079 1.00 70.31 222 TRP A C 1
ATOM 1752 O O . TRP A 1 222 ? -21.941 -5.070 21.526 1.00 70.31 222 TRP A O 1
ATOM 1762 N N . ARG A 1 223 ? -21.762 -6.488 19.784 1.00 68.12 223 ARG A N 1
ATOM 1763 C CA . ARG A 1 223 ? -22.581 -5.695 18.870 1.00 68.12 223 ARG A CA 1
ATOM 1764 C C . ARG A 1 223 ? -23.795 -6.522 18.515 1.00 68.12 223 ARG A C 1
ATOM 1766 O O . ARG A 1 223 ? -23.659 -7.666 18.080 1.00 68.12 223 ARG A O 1
ATOM 1773 N N . GLU A 1 224 ? -24.964 -5.918 18.684 1.00 70.44 224 GLU A N 1
ATOM 1774 C CA . GLU A 1 224 ? -26.166 -6.461 18.074 1.00 70.44 224 GLU A CA 1
ATOM 1775 C C . GLU A 1 224 ? -25.926 -6.601 16.567 1.00 70.44 224 GLU A C 1
ATOM 1777 O O . GLU A 1 224 ? -25.252 -5.742 15.976 1.00 70.44 224 GLU A O 1
ATOM 1782 N N . PRO A 1 225 ? -26.408 -7.690 15.947 1.00 62.00 225 PRO A N 1
ATOM 1783 C CA . PRO A 1 225 ? -26.308 -7.852 14.512 1.00 62.00 225 PRO A CA 1
ATOM 1784 C C . PRO A 1 225 ? -26.929 -6.630 13.848 1.00 62.00 225 PRO A C 1
ATOM 1786 O O . PRO A 1 225 ? -28.125 -6.373 13.981 1.00 62.00 225 PRO A O 1
ATOM 1789 N N . GLN A 1 226 ? -26.101 -5.843 13.167 1.00 59.25 226 GLN A N 1
ATOM 1790 C CA . GLN A 1 226 ? -26.619 -4.755 12.362 1.00 59.25 226 GLN A CA 1
ATOM 1791 C C . GLN A 1 226 ? -27.408 -5.431 11.235 1.00 59.25 226 GLN A C 1
ATOM 1793 O O . GLN A 1 226 ? -26.832 -6.309 10.584 1.00 59.25 226 GLN A O 1
ATOM 1798 N N . PRO A 1 227 ? -28.704 -5.117 11.039 1.00 62.78 227 PRO A N 1
ATOM 1799 C CA . PRO A 1 227 ? -29.459 -5.698 9.941 1.00 62.78 227 PRO A CA 1
ATOM 1800 C C . PRO A 1 227 ? -28.663 -5.427 8.674 1.00 62.78 227 PRO A C 1
ATOM 1802 O O . PRO A 1 227 ? -28.289 -4.279 8.425 1.00 62.78 227 PRO A O 1
ATOM 1805 N N . GLU A 1 228 ? -28.311 -6.495 7.959 1.00 59.50 228 GLU A N 1
ATOM 1806 C CA . GLU A 1 228 ? -27.504 -6.422 6.752 1.00 59.50 228 GLU A CA 1
ATOM 1807 C C . GLU A 1 228 ? -28.191 -5.435 5.811 1.00 59.50 228 GLU A C 1
ATOM 1809 O O . GLU A 1 228 ? -29.255 -5.712 5.254 1.00 59.50 228 GLU A O 1
ATOM 1814 N N . GLN A 1 229 ? -27.642 -4.222 5.721 1.00 54.94 229 GLN A N 1
ATOM 1815 C CA . GLN A 1 229 ? -28.101 -3.250 4.751 1.00 54.94 229 GLN A CA 1
ATOM 1816 C C . GLN A 1 229 ? -27.636 -3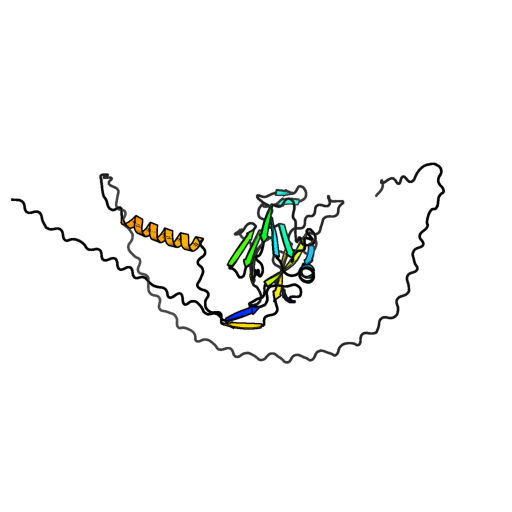.791 3.409 1.00 54.94 229 GLN A C 1
ATOM 1818 O O . GLN A 1 229 ? -26.511 -3.527 2.987 1.00 54.94 229 GLN A O 1
ATOM 1823 N N . LEU A 1 230 ? -28.487 -4.614 2.789 1.00 54.47 230 LEU A N 1
ATOM 1824 C CA . LEU A 1 230 ? -28.318 -5.061 1.415 1.00 54.47 230 LEU A CA 1
ATOM 1825 C C . LEU A 1 230 ? -27.922 -3.838 0.599 1.00 54.47 230 LEU A C 1
ATOM 1827 O O . LEU A 1 230 ? -28.641 -2.832 0.596 1.00 54.47 230 LEU A O 1
ATOM 1831 N N . GLN A 1 231 ? -26.767 -3.908 -0.061 1.00 60.00 231 GLN A N 1
ATOM 1832 C CA . GLN A 1 231 ? -26.363 -2.818 -0.932 1.00 60.00 231 GLN A CA 1
ATOM 1833 C C . GLN A 1 231 ? -27.491 -2.579 -1.949 1.00 60.00 231 GLN A C 1
ATOM 1835 O O . GLN A 1 231 ? -28.093 -3.552 -2.415 1.00 60.00 231 GLN A O 1
ATOM 1840 N N . PRO A 1 232 ? -27.782 -1.327 -2.344 1.00 63.91 232 PRO A N 1
ATOM 1841 C CA . PRO A 1 232 ? -28.859 -1.033 -3.293 1.00 63.91 232 PRO A CA 1
ATOM 1842 C C . PRO A 1 232 ? -28.789 -1.876 -4.579 1.00 63.91 232 PRO A C 1
ATOM 1844 O O . PRO A 1 232 ? -29.813 -2.235 -5.154 1.00 63.91 232 PRO A O 1
ATOM 1847 N N . GLN A 1 233 ? -27.580 -2.267 -4.996 1.00 60.62 233 GLN A N 1
ATOM 1848 C CA . GLN A 1 233 ? -27.367 -3.154 -6.142 1.00 60.62 233 GLN A CA 1
ATOM 1849 C C . GLN A 1 233 ? -27.813 -4.606 -5.892 1.00 60.62 233 GLN A C 1
ATOM 1851 O O . GLN A 1 233 ? -28.351 -5.241 -6.795 1.00 60.62 233 GLN A O 1
ATOM 1856 N N . GLN A 1 234 ? -27.654 -5.124 -4.673 1.00 63.75 234 GLN A N 1
ATOM 1857 C CA . GLN A 1 234 ? -28.147 -6.452 -4.288 1.00 63.75 234 GLN A CA 1
ATOM 1858 C C . GLN A 1 234 ? -29.672 -6.457 -4.122 1.00 63.75 234 GLN A C 1
ATOM 1860 O O . GLN A 1 234 ? -30.321 -7.426 -4.508 1.00 63.75 234 GLN A O 1
ATOM 1865 N N . GLN A 1 235 ? -30.257 -5.357 -3.630 1.00 68.06 235 GLN A N 1
ATOM 1866 C CA . GLN A 1 235 ? -31.715 -5.175 -3.623 1.00 68.06 235 GLN A CA 1
ATOM 1867 C C . GLN A 1 235 ? -32.287 -5.175 -5.044 1.00 68.06 235 GLN A C 1
ATOM 1869 O O . GLN A 1 235 ? -33.272 -5.862 -5.299 1.00 68.06 235 GLN A O 1
ATOM 1874 N N . ALA A 1 236 ? -31.650 -4.473 -5.986 1.00 70.81 236 ALA A N 1
ATOM 1875 C CA . ALA A 1 236 ? -32.092 -4.450 -7.380 1.00 70.81 236 ALA A CA 1
ATOM 1876 C C . ALA A 1 236 ? -32.004 -5.834 -8.049 1.00 70.81 236 ALA A C 1
ATOM 1878 O O . ALA A 1 236 ? -32.946 -6.251 -8.718 1.00 70.81 236 ALA A O 1
ATOM 1879 N N . ALA A 1 237 ? -30.914 -6.577 -7.829 1.00 70.56 237 ALA A N 1
ATOM 1880 C CA . ALA A 1 237 ? -30.762 -7.932 -8.366 1.00 70.56 237 ALA A CA 1
ATOM 1881 C C . ALA A 1 237 ? -31.817 -8.908 -7.812 1.00 70.56 237 ALA A C 1
ATOM 1883 O O . ALA A 1 237 ? -32.327 -9.749 -8.549 1.00 70.56 237 ALA A O 1
ATOM 1884 N N . PHE A 1 238 ? -32.175 -8.770 -6.533 1.00 70.75 238 PHE A N 1
ATOM 1885 C CA . PHE A 1 238 ? -33.211 -9.586 -5.903 1.00 70.75 238 PHE A CA 1
ATOM 1886 C C . PHE A 1 238 ? -34.623 -9.252 -6.412 1.00 70.75 238 PHE A C 1
ATOM 1888 O O . PHE A 1 238 ? -35.422 -10.150 -6.658 1.00 70.75 238 PHE A O 1
ATOM 1895 N N . VAL A 1 239 ? -34.939 -7.968 -6.612 1.00 72.75 239 VAL A N 1
ATOM 1896 C CA . VAL A 1 239 ? -36.241 -7.561 -7.168 1.00 72.75 239 VAL A CA 1
ATOM 1897 C C . VAL A 1 239 ? -36.375 -8.001 -8.628 1.00 72.75 239 VAL A C 1
ATOM 1899 O O . VAL A 1 239 ? -37.421 -8.518 -9.012 1.00 72.75 239 VAL A O 1
ATOM 1902 N N . ASN A 1 240 ? -35.315 -7.871 -9.430 1.00 72.75 240 ASN A N 1
ATOM 1903 C CA . ASN A 1 240 ? -35.347 -8.286 -10.832 1.00 72.75 240 ASN A CA 1
ATOM 1904 C C . ASN A 1 240 ? -35.490 -9.809 -10.986 1.00 72.75 240 ASN A C 1
ATOM 1906 O O . ASN A 1 240 ? -36.272 -10.253 -11.820 1.00 72.75 240 ASN A O 1
ATOM 1910 N N . SER A 1 241 ? -34.835 -10.618 -10.143 1.00 69.69 241 SER A N 1
ATOM 1911 C CA . SER A 1 241 ? -34.985 -12.081 -10.208 1.00 69.69 241 SER A CA 1
ATOM 1912 C C . SER A 1 241 ? -36.389 -12.566 -9.819 1.00 69.69 241 SER A C 1
ATOM 1914 O O . SER A 1 241 ? -36.872 -13.570 -10.353 1.00 69.69 241 SER A O 1
ATOM 1916 N N . LEU A 1 242 ? -37.076 -11.833 -8.933 1.00 69.06 242 LEU A N 1
ATOM 1917 C CA . LEU A 1 242 ? -38.487 -12.064 -8.616 1.00 69.06 242 LEU A CA 1
ATOM 1918 C C . LEU A 1 242 ? -39.400 -11.723 -9.801 1.00 69.06 242 LEU A C 1
ATOM 1920 O O . LEU A 1 242 ? -40.324 -12.484 -10.086 1.00 69.06 242 LEU A O 1
ATOM 1924 N N . PHE A 1 243 ? -39.132 -10.622 -10.508 1.00 70.25 243 PHE A N 1
ATOM 1925 C CA . PHE A 1 243 ? -39.900 -10.236 -11.695 1.00 70.25 243 PHE A CA 1
ATOM 1926 C C . PHE A 1 243 ? -39.701 -11.207 -12.865 1.00 70.25 243 PHE A C 1
ATOM 1928 O O . PHE A 1 243 ? -40.690 -11.647 -13.447 1.00 70.25 243 PHE A O 1
ATOM 1935 N N . ASP A 1 244 ? -38.468 -11.621 -13.160 1.00 66.00 244 ASP A N 1
ATOM 1936 C CA . ASP A 1 244 ? -38.190 -12.577 -14.243 1.00 66.00 244 ASP A CA 1
ATOM 1937 C C . ASP A 1 244 ? -38.844 -13.947 -13.986 1.00 66.00 244 ASP A C 1
ATOM 1939 O O . ASP A 1 244 ? -39.361 -14.589 -14.904 1.00 66.00 244 ASP A O 1
ATOM 1943 N N . SER A 1 245 ? -38.911 -14.370 -12.719 1.00 58.53 245 SER A N 1
ATOM 1944 C CA . SER A 1 245 ? -39.604 -15.608 -12.334 1.00 58.53 245 SER A CA 1
ATOM 1945 C C . SER A 1 245 ? -41.130 -15.512 -12.475 1.00 58.53 245 SER A C 1
ATOM 1947 O O . SER A 1 245 ? -41.783 -16.525 -12.721 1.00 58.53 245 SER A O 1
ATOM 1949 N N . LEU A 1 246 ? -41.708 -14.314 -12.338 1.00 60.81 246 LEU A N 1
ATOM 1950 C CA . LEU A 1 246 ? -43.145 -14.069 -12.512 1.00 60.81 246 LEU A CA 1
ATOM 1951 C C . LEU A 1 246 ? -43.545 -13.939 -13.989 1.00 60.81 246 LEU A C 1
ATOM 1953 O O . LEU A 1 246 ? -44.628 -14.384 -14.360 1.00 60.81 246 LEU A O 1
ATOM 1957 N N . VAL A 1 247 ? -42.683 -13.370 -14.836 1.00 62.59 247 VAL A N 1
ATOM 1958 C CA . VAL A 1 247 ? -42.961 -13.188 -16.273 1.00 62.59 247 VAL A CA 1
ATOM 1959 C C . VAL A 1 247 ? -42.833 -14.505 -17.050 1.00 62.59 247 VAL A C 1
ATOM 1961 O O . VAL A 1 247 ? -43.605 -14.747 -17.973 1.00 62.59 247 VAL A O 1
ATOM 1964 N N . SER A 1 248 ? -41.945 -15.412 -16.631 1.00 53.47 248 SER A N 1
ATOM 1965 C CA . SER A 1 248 ? -41.766 -16.724 -17.278 1.00 53.47 248 SER A CA 1
ATOM 1966 C C . SER A 1 248 ? -42.957 -17.690 -17.096 1.00 53.47 248 SER A C 1
ATOM 1968 O O . SER A 1 248 ? -43.071 -18.681 -17.808 1.00 53.47 248 SER A O 1
ATOM 1970 N N . TYR A 1 249 ? -43.890 -17.401 -16.180 1.00 52.25 249 TYR A N 1
ATOM 1971 C CA . TYR A 1 249 ? -45.079 -18.236 -15.938 1.00 52.25 249 TYR A CA 1
ATOM 1972 C C . TYR A 1 249 ? -46.320 -17.837 -16.762 1.00 52.25 249 TYR A C 1
ATOM 1974 O O . TYR A 1 249 ? -47.396 -18.399 -16.555 1.00 52.25 249 TYR A O 1
ATOM 1982 N N . GLY A 1 250 ? -46.200 -16.853 -17.662 1.00 49.81 250 GLY A N 1
ATOM 1983 C CA . GLY A 1 250 ? -47.339 -16.252 -18.363 1.00 49.81 250 GLY A CA 1
ATOM 1984 C C . GLY A 1 250 ? -47.541 -16.636 -19.830 1.00 49.81 250 GLY A C 1
ATOM 1985 O O . GLY A 1 250 ? -48.564 -16.243 -20.383 1.00 49.81 250 GLY A O 1
ATOM 1986 N N . ASP A 1 251 ? -46.622 -17.370 -20.464 1.00 47.81 251 ASP A N 1
ATOM 1987 C CA . ASP A 1 251 ? -46.595 -17.490 -21.933 1.00 47.81 251 ASP A CA 1
ATOM 1988 C C . ASP A 1 251 ? -46.692 -18.942 -22.434 1.00 47.81 251 ASP A C 1
ATOM 1990 O O . ASP A 1 251 ? -45.878 -19.418 -23.216 1.00 47.81 251 ASP A O 1
ATOM 1994 N N . ASP A 1 252 ? -47.734 -19.648 -21.988 1.00 50.00 252 ASP A N 1
ATOM 1995 C CA . ASP A 1 252 ? -48.239 -20.858 -22.654 1.00 50.00 252 ASP A CA 1
ATOM 1996 C C . ASP A 1 252 ? -49.558 -20.527 -23.379 1.00 50.00 252 ASP A C 1
ATOM 1998 O O . ASP A 1 252 ? -50.635 -21.046 -23.079 1.00 50.00 252 ASP A O 1
ATOM 2002 N N . GLY A 1 253 ? -49.476 -19.607 -24.343 1.00 45.62 253 GLY A N 1
ATOM 2003 C CA . GLY A 1 253 ? -50.526 -19.312 -25.317 1.00 45.62 253 GLY A CA 1
ATOM 2004 C C . GLY A 1 253 ? -50.095 -19.754 -26.714 1.00 45.62 253 GLY A C 1
ATOM 2005 O O . GLY A 1 253 ? -49.483 -18.993 -27.455 1.00 45.62 253 GLY A O 1
ATOM 2006 N N . GLY A 1 254 ? -50.386 -21.004 -27.073 1.00 44.50 254 GLY A N 1
ATOM 2007 C CA . GLY A 1 254 ? -49.916 -21.626 -28.312 1.00 44.50 254 GLY A CA 1
ATOM 2008 C C . GLY A 1 254 ? -50.483 -21.059 -29.623 1.00 44.50 254 GLY A C 1
ATOM 2009 O O . GLY A 1 254 ? -51.632 -20.636 -29.697 1.00 44.50 254 GLY A O 1
ATOM 2010 N N . SER A 1 255 ? -49.668 -21.150 -30.682 1.00 40.53 255 SER A N 1
ATOM 2011 C CA . SER A 1 255 ? -50.018 -21.340 -32.108 1.00 40.53 255 SER A CA 1
ATOM 2012 C C . SER A 1 255 ? -48.708 -21.236 -32.906 1.00 40.53 255 SER A C 1
ATOM 2014 O O . SER A 1 255 ? -48.031 -20.226 -32.802 1.00 40.53 255 SER A O 1
ATOM 2016 N N . GLY A 1 256 ? -48.222 -22.160 -33.727 1.00 40.69 256 GLY A N 1
ATOM 2017 C CA . GLY A 1 256 ? -48.706 -23.410 -34.287 1.00 40.69 256 GLY A CA 1
ATOM 2018 C C . GLY A 1 256 ? -47.763 -23.776 -35.450 1.00 40.69 256 GLY A C 1
ATOM 2019 O O . GLY A 1 256 ? -47.158 -22.890 -36.045 1.00 40.69 256 GLY A O 1
ATOM 2020 N N . GLY A 1 257 ? -47.666 -25.067 -35.778 1.00 43.66 257 GLY A N 1
ATOM 2021 C CA . GLY A 1 257 ? -47.282 -25.558 -37.110 1.00 43.66 257 GLY A CA 1
ATOM 2022 C C . GLY A 1 257 ? -45.799 -25.501 -37.499 1.00 43.66 257 GLY A C 1
ATOM 2023 O O . GLY A 1 257 ? -45.275 -24.457 -37.867 1.00 43.66 257 GLY A O 1
ATOM 2024 N N . GLY A 1 258 ? -45.157 -26.669 -37.551 1.00 35.09 258 GLY A N 1
ATOM 2025 C CA . GLY A 1 258 ? -43.839 -26.824 -38.164 1.00 35.09 258 GLY A CA 1
ATOM 2026 C C . GLY A 1 258 ? -43.268 -28.221 -37.967 1.00 35.09 258 GLY A C 1
ATOM 2027 O O . GLY A 1 258 ? -42.336 -28.402 -37.192 1.00 35.09 258 GLY A O 1
ATOM 2028 N N . GLU A 1 259 ? -43.848 -29.212 -38.645 1.00 49.44 259 GLU A N 1
ATOM 2029 C CA . GLU A 1 259 ? -43.265 -30.547 -38.784 1.00 49.44 259 GLU A CA 1
ATOM 2030 C C . GLU A 1 259 ? -41.852 -30.452 -39.373 1.00 49.44 259 GLU A C 1
ATOM 2032 O O . GLU A 1 259 ? -41.682 -30.030 -40.514 1.00 49.44 259 GLU A O 1
ATOM 2037 N N . THR A 1 260 ? -40.842 -30.927 -38.645 1.00 43.50 260 THR A N 1
ATOM 2038 C CA . THR A 1 260 ? -39.681 -31.562 -39.276 1.00 43.50 260 THR A CA 1
ATOM 2039 C C . THR A 1 260 ? -39.287 -32.808 -38.490 1.00 43.50 260 THR A C 1
ATOM 2041 O O . THR A 1 260 ? -39.009 -32.779 -37.293 1.00 43.50 260 THR A O 1
ATOM 2044 N N . ALA A 1 261 ? -39.329 -33.936 -39.195 1.00 49.81 261 ALA A N 1
ATOM 2045 C CA . ALA A 1 261 ? -38.849 -35.227 -38.747 1.00 49.81 261 ALA A CA 1
ATOM 2046 C C . ALA A 1 261 ? -37.326 -35.184 -38.551 1.00 49.81 261 ALA A C 1
ATOM 2048 O O . ALA A 1 261 ? -36.591 -34.759 -39.441 1.00 49.81 261 ALA A O 1
ATOM 2049 N N . GLY A 1 262 ? -36.851 -35.668 -37.403 1.00 38.00 262 GLY A N 1
ATOM 2050 C CA . GLY A 1 262 ? -35.427 -35.711 -37.084 1.00 38.00 262 GLY A CA 1
ATOM 2051 C C . GLY A 1 262 ? -35.111 -36.702 -35.969 1.00 38.00 262 GLY A C 1
ATOM 2052 O O . GLY A 1 262 ? -35.051 -36.328 -34.809 1.00 38.00 262 GLY A O 1
ATOM 2053 N N . SER A 1 263 ? -34.928 -37.968 -36.354 1.00 40.81 263 SER A N 1
ATOM 2054 C CA . SER A 1 263 ? -33.996 -38.948 -35.770 1.00 40.81 263 SER A CA 1
ATOM 2055 C C . SER A 1 263 ? -33.759 -38.909 -34.247 1.00 40.81 263 SER A C 1
ATOM 2057 O O . SER A 1 263 ? -32.886 -38.200 -33.748 1.00 40.81 263 SER A O 1
ATOM 2059 N N . VAL A 1 264 ? -34.434 -39.809 -33.529 1.00 37.81 264 VAL A N 1
ATOM 2060 C CA . VAL A 1 264 ? -34.135 -40.163 -32.133 1.00 37.81 264 VAL A CA 1
ATOM 2061 C C . VAL A 1 264 ? -32.808 -40.929 -32.070 1.00 37.81 264 VAL A C 1
ATOM 2063 O O . VAL A 1 264 ? -32.732 -42.085 -32.483 1.00 37.81 264 VAL A O 1
ATOM 2066 N N . ALA A 1 265 ? -31.761 -40.298 -31.535 1.00 42.12 265 ALA A N 1
ATOM 2067 C CA . ALA A 1 265 ? -30.566 -40.991 -31.063 1.00 42.12 265 ALA A CA 1
ATOM 2068 C C . ALA A 1 265 ? -30.782 -41.429 -29.606 1.00 42.12 265 ALA A C 1
ATOM 2070 O O . ALA A 1 265 ? -31.154 -40.628 -28.749 1.00 42.12 265 ALA A O 1
ATOM 2071 N N . ALA A 1 266 ? -30.573 -42.718 -29.345 1.00 42.25 266 ALA A N 1
ATOM 2072 C CA . ALA A 1 266 ? -30.713 -43.334 -28.034 1.00 42.25 266 ALA A CA 1
ATOM 2073 C C . ALA A 1 266 ? -29.723 -42.737 -27.018 1.00 42.25 266 ALA A C 1
ATOM 2075 O O . ALA A 1 266 ? -28.511 -42.742 -27.236 1.00 42.25 266 ALA A O 1
ATOM 2076 N N . ALA A 1 267 ? -30.242 -42.263 -25.885 1.00 41.50 267 ALA A N 1
ATOM 2077 C CA . ALA A 1 267 ? -29.439 -41.910 -24.722 1.00 41.50 267 ALA A CA 1
ATOM 2078 C C . ALA A 1 267 ? -28.931 -43.193 -24.028 1.00 41.50 267 ALA A C 1
ATOM 2080 O O . ALA A 1 267 ? -29.712 -44.132 -23.845 1.00 41.50 267 ALA A O 1
ATOM 2081 N N . PRO A 1 268 ? -27.649 -43.271 -23.625 1.00 47.59 268 PRO A N 1
ATOM 2082 C CA . PRO A 1 268 ? -27.145 -44.405 -22.865 1.00 47.59 268 PRO A CA 1
ATOM 2083 C C . PRO A 1 268 ? -27.704 -44.371 -21.436 1.00 47.59 268 PRO A C 1
ATOM 2085 O O . PRO A 1 268 ? -27.757 -43.321 -20.796 1.00 47.59 268 PRO A O 1
ATOM 2088 N N . GLY A 1 269 ? -28.129 -45.541 -20.955 1.00 47.47 269 GLY A N 1
ATOM 2089 C CA . GLY A 1 269 ? -28.695 -45.732 -19.623 1.00 47.47 269 GLY A CA 1
ATOM 2090 C C . GLY A 1 269 ? -27.737 -45.370 -18.476 1.00 47.47 269 GLY A C 1
ATOM 2091 O O . GLY A 1 269 ? -26.521 -45.263 -18.671 1.00 47.47 269 GLY A O 1
ATOM 2092 N N . PRO A 1 270 ? -28.279 -45.187 -17.261 1.00 40.84 270 PRO A N 1
ATOM 2093 C CA . PRO A 1 270 ? -27.500 -44.796 -16.097 1.00 40.84 270 PRO A CA 1
ATOM 2094 C C . PRO A 1 270 ? -26.557 -45.933 -15.692 1.00 40.84 270 PRO A C 1
ATOM 2096 O O . PRO A 1 270 ? -26.981 -47.067 -15.475 1.00 40.84 270 PRO A O 1
ATOM 2099 N N . LYS A 1 271 ? -25.260 -45.627 -15.586 1.00 42.09 271 LYS A N 1
ATOM 2100 C CA . LYS A 1 271 ? -24.278 -46.535 -14.990 1.00 42.09 271 LYS A CA 1
ATOM 2101 C C . LYS A 1 271 ? -24.514 -46.607 -13.481 1.00 42.09 271 LYS A C 1
ATOM 2103 O O . LYS A 1 271 ? -24.444 -45.590 -12.794 1.00 42.09 271 LYS A O 1
ATOM 2108 N N . GLU A 1 272 ? -24.754 -47.822 -12.999 1.00 41.06 272 GLU A N 1
ATOM 2109 C CA . GLU A 1 272 ? -24.678 -48.226 -11.594 1.00 41.06 272 GLU A CA 1
ATOM 2110 C C . GLU A 1 272 ? -23.388 -47.700 -10.948 1.00 41.06 272 GLU A C 1
ATOM 2112 O O . GLU A 1 272 ? -22.277 -48.125 -11.274 1.00 41.06 272 GLU A O 1
ATOM 2117 N N . ALA A 1 273 ? -23.535 -46.763 -10.013 1.00 41.50 273 ALA A N 1
ATOM 2118 C CA . ALA A 1 273 ? -22.460 -46.357 -9.126 1.00 41.50 273 ALA A CA 1
ATOM 2119 C C . ALA A 1 273 ? -22.338 -47.400 -8.005 1.00 41.50 273 ALA A C 1
ATOM 2121 O O . ALA A 1 273 ? -23.174 -47.470 -7.106 1.00 41.50 273 ALA A O 1
ATOM 2122 N N . GLN A 1 274 ? -21.290 -48.224 -8.072 1.00 43.03 274 GLN A N 1
ATOM 2123 C CA . GLN A 1 274 ? -20.892 -49.127 -6.994 1.00 43.03 274 GLN A CA 1
ATOM 2124 C C . GLN A 1 274 ? -20.640 -48.341 -5.701 1.00 43.03 274 GLN A C 1
ATOM 2126 O O . GLN A 1 274 ? -19.708 -47.539 -5.609 1.00 43.03 274 GLN A O 1
ATOM 2131 N N . ALA A 1 275 ? -21.459 -48.619 -4.687 1.00 42.00 275 ALA A N 1
ATOM 2132 C CA . ALA A 1 275 ? -21.253 -48.179 -3.318 1.00 42.00 275 ALA A CA 1
ATOM 2133 C C . ALA A 1 275 ? -19.930 -48.753 -2.781 1.00 42.00 275 ALA A C 1
ATOM 2135 O O . ALA A 1 275 ? -19.798 -49.958 -2.567 1.00 42.00 275 ALA A O 1
ATOM 2136 N N . ARG A 1 276 ? -18.935 -47.886 -2.565 1.00 43.38 276 ARG A N 1
ATOM 2137 C CA . ARG A 1 276 ? -17.750 -48.217 -1.767 1.00 43.38 276 ARG A CA 1
ATOM 2138 C C . ARG A 1 276 ? -18.077 -47.983 -0.296 1.00 43.38 276 ARG A C 1
ATOM 2140 O O . ARG A 1 276 ? -18.465 -46.880 0.081 1.00 43.38 276 ARG A O 1
ATOM 2147 N N . SER A 1 277 ? -17.907 -49.023 0.517 1.00 54.28 277 SER A N 1
ATOM 2148 C CA . SER A 1 277 ? -18.011 -48.961 1.976 1.00 54.28 277 SER A CA 1
ATOM 2149 C C . SER A 1 277 ? -17.099 -47.872 2.561 1.00 54.28 277 SER A C 1
ATOM 2151 O O . SER A 1 277 ? -15.967 -47.719 2.092 1.00 54.28 277 SER A O 1
ATOM 2153 N N . PRO A 1 278 ? -17.540 -47.136 3.596 1.00 50.50 278 PRO A N 1
ATOM 2154 C CA . PRO A 1 278 ? -16.694 -46.161 4.268 1.00 50.50 278 PRO A CA 1
ATOM 2155 C C . PRO A 1 278 ? -15.572 -46.864 5.042 1.00 50.50 278 PRO A C 1
ATOM 2157 O O . PRO A 1 278 ? -15.797 -47.841 5.757 1.00 50.50 278 PRO A O 1
ATOM 2160 N N . ALA A 1 279 ? -14.351 -46.353 4.886 1.00 56.53 279 ALA A N 1
ATOM 2161 C CA . ALA A 1 279 ? -13.199 -46.752 5.684 1.00 56.53 279 ALA A CA 1
ATOM 2162 C C . ALA A 1 279 ? -13.405 -46.359 7.164 1.00 56.53 279 ALA A C 1
ATOM 2164 O O . ALA A 1 279 ? -14.033 -45.332 7.438 1.00 56.53 279 ALA A O 1
ATOM 2165 N N . PRO A 1 280 ? -12.879 -47.139 8.126 1.00 56.41 280 PRO A N 1
ATOM 2166 C CA . PRO A 1 280 ? -13.014 -46.826 9.543 1.00 56.41 280 PRO A CA 1
ATOM 2167 C C . PRO A 1 280 ? -12.274 -45.528 9.886 1.00 56.41 280 PRO A C 1
ATOM 2169 O O . PRO A 1 280 ? -11.104 -45.349 9.547 1.00 56.41 280 PRO A O 1
ATOM 2172 N N . ALA A 1 281 ? -12.970 -44.625 10.578 1.00 50.12 281 ALA A N 1
ATOM 2173 C CA . ALA A 1 281 ? -12.397 -43.398 11.108 1.00 50.12 281 ALA A CA 1
ATOM 2174 C C . ALA A 1 281 ? -11.357 -43.731 12.190 1.00 50.12 281 ALA A C 1
ATOM 2176 O O . ALA A 1 281 ? -11.678 -44.335 13.214 1.00 50.12 281 ALA A O 1
ATOM 2177 N N . LEU A 1 282 ? -10.106 -43.331 11.960 1.00 54.91 282 LEU A N 1
ATOM 2178 C CA . LEU A 1 282 ? -9.065 -43.352 12.982 1.00 54.91 282 LEU A CA 1
ATOM 2179 C C . LEU A 1 282 ? -9.382 -42.285 14.037 1.00 54.91 282 LEU A C 1
ATOM 2181 O O . LEU A 1 282 ? -9.609 -41.120 13.708 1.00 54.91 282 LEU A O 1
ATOM 2185 N N . ALA A 1 283 ? -9.403 -42.698 15.303 1.00 55.81 283 ALA A N 1
ATOM 2186 C CA . ALA A 1 283 ? -9.588 -41.809 16.442 1.00 55.81 283 ALA A CA 1
ATOM 2187 C C . ALA A 1 283 ? -8.480 -40.734 16.497 1.00 55.81 283 ALA A C 1
ATOM 2189 O O . ALA A 1 283 ? -7.324 -41.025 16.170 1.00 55.81 283 ALA A O 1
ATOM 2190 N N . PRO A 1 284 ? -8.793 -39.499 16.928 1.00 50.88 284 PRO A N 1
ATOM 2191 C CA . PRO A 1 284 ? -7.803 -38.438 17.034 1.00 50.88 284 PRO A CA 1
ATOM 2192 C C . PRO A 1 284 ? -6.771 -38.768 18.120 1.00 50.88 284 PRO A C 1
ATOM 2194 O O . PRO A 1 284 ? -7.097 -38.922 19.297 1.00 50.88 284 PRO A O 1
ATOM 2197 N N . VAL A 1 285 ? -5.501 -38.849 17.718 1.00 58.00 285 VAL A N 1
ATOM 2198 C CA . VAL A 1 285 ? -4.363 -38.927 18.637 1.00 58.00 285 VAL A CA 1
ATOM 2199 C C . VAL A 1 285 ? -4.191 -37.559 19.294 1.00 58.00 285 VAL A C 1
ATOM 2201 O O . VAL A 1 285 ? -3.714 -36.610 18.671 1.00 58.00 285 VAL A O 1
ATOM 2204 N N . VAL A 1 286 ? -4.573 -37.456 20.565 1.00 52.78 286 VAL A N 1
ATOM 2205 C CA . VAL A 1 286 ? -4.281 -36.293 21.409 1.00 52.78 286 VAL A CA 1
ATOM 2206 C C . VAL A 1 286 ? -2.778 -36.283 21.699 1.00 52.78 286 VAL A C 1
ATOM 2208 O O . VAL A 1 286 ? -2.285 -37.058 22.517 1.00 52.78 286 VAL A O 1
ATOM 2211 N N . ARG A 1 287 ? -2.024 -35.417 21.012 1.00 50.97 287 ARG A N 1
ATOM 2212 C CA . ARG A 1 287 ? -0.639 -35.106 21.391 1.00 50.97 287 ARG A CA 1
ATOM 2213 C C . ARG A 1 287 ? -0.661 -34.111 22.548 1.00 50.97 287 ARG A C 1
ATOM 2215 O O . ARG A 1 287 ? -1.081 -32.971 22.376 1.00 50.97 287 ARG A O 1
ATOM 2222 N N . LEU A 1 288 ? -0.197 -34.551 23.715 1.00 53.78 288 LEU A N 1
ATOM 2223 C CA . LEU A 1 288 ? 0.092 -33.666 24.842 1.00 53.78 288 LEU A CA 1
ATOM 2224 C C . LEU A 1 288 ? 1.205 -32.673 24.454 1.00 53.78 288 LEU A C 1
ATOM 2226 O O . LEU A 1 288 ? 2.160 -33.071 23.778 1.00 53.78 288 LEU A O 1
ATOM 2230 N N . PRO A 1 289 ? 1.110 -31.397 24.866 1.00 51.72 289 PRO A N 1
ATOM 2231 C CA . PRO A 1 289 ? 2.156 -30.419 24.614 1.00 51.72 289 PRO A CA 1
ATOM 2232 C C . PRO A 1 289 ? 3.425 -30.805 25.381 1.00 51.72 289 PRO A C 1
ATOM 2234 O O . PRO A 1 289 ? 3.421 -30.947 26.603 1.00 51.72 289 PRO A O 1
ATOM 2237 N N . VAL A 1 290 ? 4.520 -30.976 24.641 1.00 65.69 290 VAL A N 1
ATOM 2238 C CA . VAL A 1 290 ? 5.865 -31.124 25.202 1.00 65.69 290 VAL A CA 1
ATOM 2239 C C . VAL A 1 290 ? 6.273 -29.770 25.777 1.00 65.69 290 VAL A C 1
ATOM 2241 O O . VAL A 1 290 ? 6.228 -28.759 25.075 1.00 65.69 290 VAL A O 1
ATOM 2244 N N . ALA A 1 291 ? 6.636 -29.746 27.060 1.00 59.59 291 ALA A N 1
ATOM 2245 C CA . ALA A 1 291 ? 7.113 -28.541 27.722 1.00 59.59 291 ALA A CA 1
ATOM 2246 C C . ALA A 1 291 ? 8.374 -28.003 27.013 1.00 59.59 291 ALA A C 1
ATOM 2248 O O . ALA A 1 291 ? 9.256 -28.795 26.664 1.00 59.59 291 ALA A O 1
ATOM 2249 N N . PRO A 1 292 ? 8.480 -26.681 26.790 1.00 66.50 292 PRO A N 1
ATOM 2250 C CA . PRO A 1 292 ? 9.673 -26.100 26.196 1.00 66.50 292 PRO A CA 1
ATOM 2251 C C . PRO A 1 292 ? 10.885 -26.302 27.121 1.00 66.50 292 PRO A C 1
ATOM 2253 O O . PRO A 1 292 ? 10.738 -26.263 28.347 1.00 66.50 292 PRO A O 1
ATOM 2256 N N . PRO A 1 293 ? 12.088 -26.515 26.560 1.00 63.62 293 PRO A N 1
ATOM 2257 C CA . PRO A 1 293 ? 13.306 -26.619 27.351 1.00 63.62 293 PRO A CA 1
ATOM 2258 C C . PRO A 1 293 ? 13.590 -25.302 28.095 1.00 63.62 293 PRO A C 1
ATOM 2260 O O . PRO A 1 293 ? 13.210 -24.227 27.619 1.00 63.62 293 PRO A O 1
ATOM 2263 N N . PRO A 1 294 ? 14.271 -25.361 29.254 1.00 60.22 294 PRO A N 1
ATOM 2264 C CA . PRO A 1 294 ? 14.608 -24.173 30.023 1.00 60.22 294 PRO A CA 1
ATOM 2265 C C . PRO A 1 294 ? 15.518 -23.246 29.211 1.00 60.22 294 PRO A C 1
ATOM 2267 O O . PRO A 1 294 ? 16.554 -23.656 28.686 1.00 60.22 294 PRO A O 1
ATOM 2270 N N . VAL A 1 295 ? 15.116 -21.979 29.121 1.00 65.19 295 VAL A N 1
ATOM 2271 C CA . VAL A 1 295 ? 15.893 -20.912 28.487 1.00 65.19 295 VAL A CA 1
ATOM 2272 C C . VAL A 1 295 ? 17.085 -20.590 29.387 1.00 65.19 295 VAL A C 1
ATOM 2274 O O . VAL A 1 295 ? 16.911 -20.219 30.548 1.00 65.19 295 VAL A O 1
ATOM 2277 N N . ALA A 1 296 ? 18.301 -20.744 28.860 1.00 60.81 296 ALA A N 1
ATOM 2278 C CA . ALA A 1 296 ? 19.516 -20.321 29.544 1.00 60.81 296 ALA A CA 1
ATOM 2279 C C . ALA A 1 296 ? 19.482 -18.802 29.783 1.00 60.81 296 ALA A C 1
ATOM 2281 O O . ALA A 1 296 ? 19.179 -18.029 28.872 1.00 60.81 296 ALA A O 1
ATOM 2282 N N . ALA A 1 297 ? 19.778 -18.386 31.015 1.00 61.03 297 ALA A N 1
ATOM 2283 C CA . ALA A 1 297 ? 19.805 -16.983 31.406 1.00 61.03 297 ALA A CA 1
ATOM 2284 C C . ALA A 1 297 ? 20.803 -16.195 30.545 1.00 61.03 297 ALA A C 1
ATOM 2286 O O . ALA A 1 297 ? 21.958 -16.596 30.383 1.00 61.03 297 ALA A O 1
ATOM 2287 N N . ALA A 1 298 ? 20.343 -15.070 29.996 1.00 59.09 298 ALA A N 1
ATOM 2288 C CA . ALA A 1 298 ? 21.182 -14.161 29.232 1.00 59.09 298 ALA A CA 1
ATOM 2289 C C . ALA A 1 298 ? 22.305 -13.590 30.124 1.00 59.09 298 ALA A C 1
ATOM 2291 O O . ALA A 1 298 ? 22.047 -13.252 31.284 1.00 59.09 298 ALA A O 1
ATOM 2292 N N . PRO A 1 299 ? 23.541 -13.466 29.608 1.00 64.75 299 PRO A N 1
ATOM 2293 C CA . PRO A 1 299 ? 24.628 -12.839 30.346 1.00 64.75 299 PRO A CA 1
ATOM 2294 C C . PRO A 1 299 ? 24.315 -11.357 30.624 1.00 64.75 299 PRO A C 1
ATOM 2296 O O . PRO A 1 299 ? 23.608 -10.717 29.839 1.00 64.75 299 PRO A O 1
ATOM 2299 N N . PRO A 1 300 ? 24.837 -10.793 31.728 1.00 66.19 300 PRO A N 1
ATOM 2300 C CA . PRO A 1 300 ? 24.612 -9.396 32.067 1.00 66.19 300 PRO A CA 1
ATOM 2301 C C . PRO A 1 300 ? 25.209 -8.456 31.004 1.00 66.19 300 PRO A C 1
ATOM 2303 O O . PRO A 1 300 ? 26.220 -8.788 30.376 1.00 66.19 300 PRO A O 1
ATOM 2306 N N . PRO A 1 301 ? 24.605 -7.272 30.805 1.00 58.22 301 PRO A N 1
ATOM 2307 C CA . PRO A 1 301 ? 25.063 -6.312 29.813 1.00 58.22 301 PRO A CA 1
ATOM 2308 C C . PRO A 1 301 ? 26.463 -5.796 30.157 1.00 58.22 301 PRO A C 1
ATOM 2310 O O . PRO A 1 301 ? 26.745 -5.414 31.293 1.00 58.22 301 PRO A O 1
ATOM 2313 N N . ALA A 1 302 ? 27.333 -5.759 29.148 1.00 61.16 302 ALA A N 1
ATOM 2314 C CA . ALA A 1 302 ? 28.638 -5.128 29.253 1.00 61.16 302 ALA A CA 1
ATOM 2315 C C . ALA A 1 302 ? 28.467 -3.623 29.508 1.00 61.16 302 ALA A C 1
ATOM 2317 O O . ALA A 1 302 ? 27.740 -2.929 28.795 1.00 61.16 302 ALA A O 1
ATOM 2318 N N . THR A 1 303 ? 29.153 -3.115 30.528 1.00 56.66 303 THR A N 1
ATOM 2319 C CA . THR A 1 303 ? 29.221 -1.693 30.860 1.00 56.66 303 THR A CA 1
ATOM 2320 C C . THR A 1 303 ? 29.836 -0.919 29.695 1.00 56.66 303 THR A C 1
ATOM 2322 O O . THR A 1 303 ? 31.029 -1.023 29.410 1.00 56.66 303 THR A O 1
ATOM 2325 N N . ALA A 1 304 ? 29.006 -0.135 29.006 1.00 51.66 304 ALA A N 1
ATOM 2326 C CA . ALA A 1 304 ? 29.442 0.769 27.954 1.00 51.66 304 ALA A CA 1
ATOM 2327 C C . ALA A 1 304 ? 30.364 1.846 28.545 1.00 51.66 304 ALA A C 1
ATOM 2329 O O . ALA A 1 304 ? 29.988 2.601 29.444 1.00 51.66 304 ALA A O 1
ATOM 2330 N N . ARG A 1 305 ? 31.596 1.902 28.039 1.00 55.09 305 ARG A N 1
ATOM 2331 C CA . ARG A 1 305 ? 32.580 2.932 28.371 1.00 55.09 305 ARG A CA 1
ATOM 2332 C C . ARG A 1 305 ? 32.134 4.249 27.729 1.00 55.09 305 ARG A C 1
ATOM 2334 O O . ARG A 1 305 ? 31.860 4.278 26.531 1.00 55.09 305 ARG A O 1
ATOM 2341 N N . ALA A 1 306 ? 32.049 5.317 28.520 1.00 52.41 306 ALA A N 1
ATOM 2342 C CA . ALA A 1 306 ? 31.657 6.640 28.041 1.00 52.41 306 ALA A CA 1
ATOM 2343 C C . ALA A 1 306 ? 32.586 7.126 26.905 1.00 52.41 306 ALA A C 1
ATOM 2345 O O . ALA A 1 306 ? 33.806 6.944 27.005 1.00 52.41 306 ALA A O 1
ATOM 2346 N N . PRO A 1 307 ? 32.047 7.741 25.836 1.00 51.84 307 PRO A N 1
ATOM 2347 C CA . PRO A 1 307 ? 32.862 8.320 24.779 1.00 51.84 307 PRO A CA 1
ATOM 2348 C C . PRO A 1 307 ? 33.620 9.538 25.319 1.00 51.84 307 PRO A C 1
ATOM 2350 O O . PRO A 1 307 ? 33.039 10.428 25.939 1.00 51.84 307 PRO A O 1
ATOM 2353 N N . GLY A 1 308 ? 34.935 9.560 25.096 1.00 63.41 308 GLY A N 1
ATOM 2354 C CA . GLY A 1 308 ? 35.769 10.728 25.371 1.00 63.41 308 GLY A CA 1
ATOM 2355 C C . GLY A 1 308 ? 35.420 11.908 24.451 1.00 63.41 308 GLY A C 1
ATOM 2356 O O . GLY A 1 308 ? 34.800 11.711 23.401 1.00 63.41 308 GLY A O 1
ATOM 2357 N N . PRO A 1 309 ? 35.807 13.140 24.824 1.00 56.41 309 PRO A N 1
ATOM 2358 C CA . PRO A 1 309 ? 35.493 14.332 24.046 1.00 56.41 309 PRO A CA 1
ATOM 2359 C C . PRO A 1 309 ? 36.143 14.273 22.658 1.00 56.41 309 PRO A C 1
ATOM 2361 O O . PRO A 1 309 ? 37.328 13.974 22.515 1.00 56.41 309 PRO A O 1
ATOM 2364 N N . SER A 1 310 ? 35.342 14.569 21.633 1.00 56.16 310 SER A N 1
ATOM 2365 C CA . SER A 1 310 ? 35.806 14.697 20.250 1.00 56.16 310 SER A CA 1
ATOM 2366 C C . SER A 1 310 ? 36.653 15.966 20.080 1.00 56.16 310 SER A C 1
ATOM 2368 O O . SER A 1 310 ? 36.294 17.005 20.640 1.00 56.16 310 SER A O 1
ATOM 2370 N N . PRO A 1 311 ? 37.752 15.926 19.306 1.00 49.84 311 PRO A N 1
ATOM 2371 C CA . PRO A 1 311 ? 38.529 17.119 19.001 1.00 49.84 311 PRO A CA 1
ATOM 2372 C C . PRO A 1 311 ? 37.706 18.080 18.132 1.00 49.84 311 PRO A C 1
ATOM 2374 O O . PRO A 1 311 ? 37.074 17.676 17.156 1.00 49.84 311 PRO A O 1
ATOM 2377 N N . ALA A 1 312 ? 37.710 19.358 18.508 1.00 48.66 312 ALA A N 1
ATOM 2378 C CA . ALA A 1 312 ? 37.023 20.421 17.788 1.00 48.66 312 ALA A CA 1
ATOM 2379 C C . ALA A 1 312 ? 37.606 20.585 16.373 1.00 48.66 312 ALA A C 1
ATOM 2381 O O . ALA A 1 312 ? 38.808 20.801 16.212 1.00 48.66 312 ALA A O 1
ATOM 2382 N N . LEU A 1 313 ? 36.748 20.503 15.351 1.00 50.50 313 LEU A N 1
ATOM 2383 C CA . LEU A 1 313 ? 37.101 20.902 13.990 1.00 50.50 313 LEU A CA 1
ATOM 2384 C C . LEU A 1 313 ? 37.351 22.415 13.952 1.00 50.50 313 LEU A C 1
ATOM 2386 O O . LEU A 1 313 ? 36.504 23.206 14.369 1.00 50.50 313 LEU A O 1
ATOM 2390 N N . ALA A 1 314 ? 38.502 22.807 13.409 1.00 49.78 314 ALA A N 1
ATOM 2391 C CA . ALA A 1 314 ? 38.783 24.193 13.069 1.00 49.78 314 ALA A CA 1
ATOM 2392 C C . ALA A 1 314 ? 37.800 24.686 11.985 1.00 49.78 314 ALA A C 1
ATOM 2394 O O . ALA A 1 314 ? 37.486 23.932 11.057 1.00 49.78 314 ALA A O 1
ATOM 2395 N N . PRO A 1 315 ? 37.310 25.935 12.073 1.00 51.94 315 PRO A N 1
ATOM 2396 C CA . PRO A 1 315 ? 36.400 26.484 11.079 1.00 51.94 315 PRO A CA 1
ATOM 2397 C C . PRO A 1 315 ? 37.102 26.667 9.721 1.00 51.94 315 PRO A C 1
ATOM 2399 O O . PRO A 1 315 ? 38.294 26.992 9.680 1.00 51.94 315 PRO A O 1
ATOM 2402 N N . PRO A 1 316 ? 36.382 26.494 8.599 1.00 46.22 316 PRO A N 1
ATOM 2403 C CA . PRO A 1 316 ? 36.941 26.713 7.274 1.00 46.22 316 PRO A CA 1
ATOM 2404 C C . PRO A 1 316 ? 37.279 28.194 7.059 1.00 46.22 316 PRO A C 1
ATOM 2406 O O . PRO A 1 316 ? 36.461 29.084 7.291 1.00 46.22 316 PRO A O 1
ATOM 2409 N N . GLN A 1 317 ? 38.495 28.449 6.578 1.00 42.97 317 GLN A N 1
ATOM 2410 C CA . GLN A 1 317 ? 38.935 29.759 6.104 1.00 42.97 317 GLN A CA 1
ATOM 2411 C C . GLN A 1 317 ? 38.197 30.095 4.801 1.00 42.97 317 GLN A C 1
ATOM 2413 O O . GLN A 1 317 ? 38.513 29.565 3.736 1.00 42.97 317 GLN A O 1
ATOM 2418 N N . ILE A 1 318 ? 37.199 30.973 4.881 1.00 41.09 318 ILE A N 1
ATOM 2419 C CA . ILE A 1 318 ? 36.557 31.571 3.708 1.00 41.09 318 ILE A CA 1
ATOM 2420 C C . ILE A 1 318 ? 37.484 32.684 3.205 1.00 41.09 318 ILE A C 1
ATOM 2422 O O . ILE A 1 318 ? 37.562 33.753 3.807 1.00 41.09 318 ILE A O 1
ATOM 2426 N N . SER A 1 319 ? 38.193 32.443 2.100 1.00 38.97 319 SER A N 1
ATOM 2427 C CA . SER A 1 319 ? 38.845 33.520 1.345 1.00 38.97 319 SER A CA 1
ATOM 2428 C C . SER A 1 319 ? 37.778 34.324 0.608 1.00 38.97 319 SER A C 1
ATOM 2430 O O . SER A 1 319 ? 37.239 33.889 -0.407 1.00 38.97 319 SER A O 1
ATOM 2432 N N . ILE A 1 320 ? 37.459 35.501 1.141 1.00 40.97 320 ILE A N 1
ATOM 2433 C CA . ILE A 1 320 ? 36.635 36.503 0.468 1.00 40.97 320 ILE A CA 1
ATOM 2434 C C . ILE A 1 320 ? 37.550 37.267 -0.493 1.00 40.97 320 ILE A C 1
ATOM 2436 O O . ILE A 1 320 ? 38.405 38.039 -0.064 1.00 40.97 320 ILE A O 1
ATOM 2440 N N . CYS A 1 321 ? 37.379 37.060 -1.798 1.00 34.91 321 CYS A N 1
ATOM 2441 C CA . CYS A 1 321 ? 37.964 37.934 -2.810 1.00 34.91 321 CYS A CA 1
ATOM 2442 C C . CYS A 1 321 ? 37.180 39.253 -2.850 1.00 34.91 321 CYS A C 1
ATOM 2444 O O . CYS A 1 321 ? 36.162 39.365 -3.529 1.00 34.91 321 CYS A O 1
ATOM 2446 N N . THR A 1 322 ? 37.652 40.266 -2.131 1.00 42.88 322 THR A N 1
ATOM 2447 C CA . THR A 1 322 ? 37.258 41.661 -2.346 1.00 42.88 322 THR A CA 1
ATOM 2448 C C . THR A 1 322 ? 38.101 42.240 -3.480 1.00 42.88 322 THR A C 1
ATOM 2450 O O . THR A 1 322 ? 39.268 42.570 -3.292 1.00 42.88 322 THR A O 1
ATOM 2453 N N . ALA A 1 323 ? 37.509 42.381 -4.667 1.00 41.94 323 ALA A N 1
ATOM 2454 C CA . ALA A 1 323 ? 38.049 43.225 -5.730 1.00 41.94 323 ALA A CA 1
ATOM 2455 C C . ALA A 1 323 ? 37.163 44.477 -5.871 1.00 41.94 323 ALA A C 1
ATOM 2457 O O . ALA A 1 323 ? 35.936 44.344 -5.909 1.00 41.94 323 ALA A O 1
ATOM 2458 N N . PRO A 1 324 ? 37.740 45.690 -5.927 1.00 40.22 324 PRO A N 1
ATOM 2459 C CA . PRO A 1 324 ? 36.972 46.904 -6.141 1.00 40.22 324 PRO A CA 1
ATOM 2460 C C . PRO A 1 324 ? 36.457 46.972 -7.582 1.00 40.22 324 PRO A C 1
ATOM 2462 O O . PRO A 1 324 ? 37.076 46.491 -8.531 1.00 40.22 324 PRO A O 1
ATOM 2465 N N . VAL A 1 325 ? 35.295 47.602 -7.729 1.00 49.81 325 VAL A N 1
ATOM 2466 C CA . VAL A 1 325 ? 34.625 47.868 -9.001 1.00 49.81 325 VAL A CA 1
ATOM 2467 C C . VAL A 1 325 ? 35.541 48.698 -9.899 1.00 49.81 325 VAL A C 1
ATOM 2469 O O . VAL A 1 325 ? 35.697 49.894 -9.684 1.00 49.81 325 VAL A O 1
ATOM 2472 N N . THR A 1 326 ? 36.139 48.075 -10.915 1.00 47.59 326 THR A N 1
ATOM 2473 C CA . THR A 1 326 ? 36.308 48.634 -12.269 1.00 47.59 326 THR A CA 1
ATOM 2474 C C . THR A 1 326 ? 36.941 47.599 -13.211 1.00 47.59 326 THR A C 1
ATOM 2476 O O . THR A 1 326 ? 38.065 47.168 -13.019 1.00 47.59 326 THR A O 1
ATOM 2479 N N . LYS A 1 327 ? 36.205 47.270 -14.283 1.00 42.81 327 LYS A N 1
ATOM 2480 C CA . LYS A 1 327 ? 36.643 46.627 -15.542 1.00 42.81 327 LYS A CA 1
ATOM 2481 C C . LYS A 1 327 ? 37.256 45.204 -15.507 1.00 42.81 327 LYS A C 1
ATOM 2483 O O . LYS A 1 327 ? 38.409 44.994 -15.178 1.00 42.81 327 LYS A O 1
ATOM 2488 N N . GLN A 1 328 ? 36.492 44.319 -16.162 1.00 40.84 328 GLN A N 1
ATOM 2489 C CA . GLN A 1 328 ? 36.899 43.297 -17.146 1.00 40.84 328 GLN A CA 1
ATOM 2490 C C . GLN A 1 328 ? 37.518 41.947 -16.722 1.00 40.84 328 GLN A C 1
ATOM 2492 O O . GLN A 1 328 ? 38.638 41.857 -16.249 1.00 40.84 328 GLN A O 1
ATOM 2497 N N . ARG A 1 329 ? 36.816 40.919 -17.234 1.00 43.19 329 ARG A N 1
ATOM 2498 C CA . ARG A 1 329 ? 37.278 39.669 -17.873 1.00 43.19 329 ARG A CA 1
ATOM 2499 C C . ARG A 1 329 ? 37.795 38.507 -17.009 1.00 43.19 329 ARG A C 1
ATOM 2501 O O . ARG A 1 329 ? 38.764 38.612 -16.279 1.00 43.19 329 ARG A O 1
ATOM 2508 N N . ALA A 1 330 ? 37.211 37.357 -17.364 1.00 44.81 330 ALA A N 1
ATOM 2509 C CA . ALA A 1 330 ? 37.779 36.009 -17.399 1.00 44.81 330 ALA A CA 1
ATOM 2510 C C . ALA A 1 330 ? 37.857 35.214 -16.085 1.00 44.81 330 ALA A C 1
ATOM 2512 O O . ALA A 1 330 ? 38.906 35.115 -15.469 1.00 44.81 330 ALA A O 1
ATOM 2513 N N . CYS A 1 331 ? 36.773 34.485 -15.801 1.00 39.50 331 CYS A N 1
ATOM 2514 C CA . CYS A 1 331 ? 36.847 33.129 -15.248 1.00 39.50 331 CYS A CA 1
ATOM 2515 C C . CYS A 1 331 ? 35.971 32.215 -16.120 1.00 39.50 331 CYS A C 1
ATOM 2517 O O . CYS A 1 331 ? 34.835 31.902 -15.775 1.00 39.50 331 CYS A O 1
ATOM 2519 N N . GLY A 1 332 ? 36.473 31.877 -17.311 1.00 37.78 332 GLY A N 1
ATOM 2520 C CA . GLY A 1 332 ? 35.957 30.779 -18.127 1.00 37.78 332 GLY A CA 1
ATOM 2521 C C . GLY A 1 332 ? 36.754 29.522 -1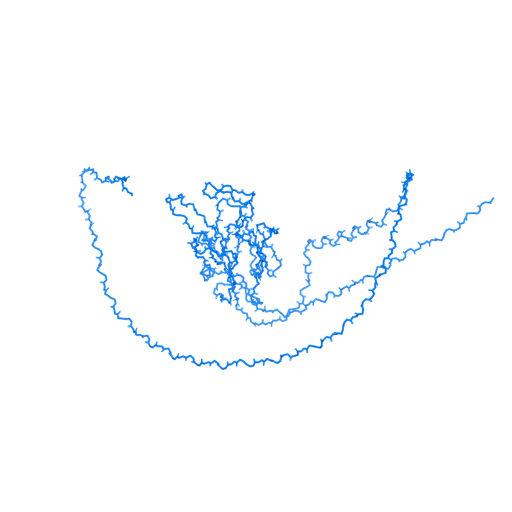7.797 1.00 37.78 332 GLY A C 1
ATOM 2522 O O . GLY A 1 332 ? 37.965 29.508 -18.001 1.00 37.78 332 GLY A O 1
ATOM 2523 N N . GLY A 1 333 ? 36.086 28.509 -17.250 1.00 37.59 333 GLY A N 1
ATOM 2524 C CA . GLY A 1 333 ? 36.622 27.161 -17.074 1.00 37.59 333 GLY A CA 1
ATOM 2525 C C . GLY A 1 333 ? 35.962 26.226 -18.081 1.00 37.59 333 GLY A C 1
ATOM 2526 O O . GLY A 1 333 ? 34.750 26.033 -18.040 1.00 37.59 333 GLY A O 1
ATOM 2527 N N . ASP A 1 334 ? 36.775 25.721 -18.998 1.00 39.25 334 ASP A N 1
ATOM 2528 C CA . ASP A 1 334 ? 36.463 24.837 -20.121 1.00 39.25 334 ASP A CA 1
ATOM 2529 C C . ASP A 1 334 ? 36.207 23.383 -19.649 1.00 39.25 334 ASP A C 1
ATOM 2531 O O . ASP A 1 334 ? 37.032 22.854 -18.896 1.00 39.25 334 ASP A O 1
ATOM 2535 N N . PRO A 1 335 ? 35.110 22.704 -20.047 1.00 50.62 335 PRO A N 1
ATOM 2536 C CA . PRO A 1 335 ? 34.886 21.298 -19.738 1.00 50.62 335 PRO A CA 1
ATOM 2537 C C . PRO A 1 335 ? 35.264 20.411 -20.934 1.00 50.62 335 PRO A C 1
ATOM 2539 O O . PRO A 1 335 ? 34.415 20.040 -21.741 1.00 50.62 335 PRO A O 1
ATOM 2542 N N . ALA A 1 336 ? 36.533 20.016 -21.027 1.00 45.69 336 ALA A N 1
ATOM 2543 C CA . ALA A 1 336 ? 36.949 18.912 -21.891 1.00 45.69 336 ALA A CA 1
ATOM 2544 C C . ALA A 1 336 ? 38.276 18.297 -21.422 1.00 45.69 336 ALA A C 1
ATOM 2546 O O . ALA A 1 336 ? 39.343 18.731 -21.852 1.00 45.69 336 ALA A O 1
ATOM 2547 N N . ARG A 1 337 ? 38.207 17.267 -20.562 1.00 43.97 337 ARG A N 1
ATOM 2548 C CA . ARG A 1 337 ? 39.066 16.060 -20.577 1.00 43.97 337 ARG A CA 1
ATOM 2549 C C . ARG A 1 337 ? 38.799 15.172 -19.352 1.00 43.97 337 ARG A C 1
ATOM 2551 O O . ARG A 1 337 ? 38.908 15.651 -18.227 1.00 43.97 337 ARG A O 1
ATOM 2558 N N . LEU A 1 338 ? 38.605 13.883 -19.661 1.00 39.62 338 LEU A N 1
ATOM 2559 C CA . LEU A 1 338 ? 38.431 12.690 -18.813 1.00 39.62 338 LEU A CA 1
ATOM 2560 C C . LEU A 1 338 ? 37.012 12.441 -18.292 1.00 39.62 338 LEU A C 1
ATOM 2562 O O . LEU A 1 338 ? 36.571 13.117 -17.343 1.00 39.62 338 LEU A O 1
#

Secondary structure (DSSP, 8-state):
--PPPPPP-------------------EEEEEEPPP-TTPEEEEEPPPEE---GGGEEEEE-HHHHHHH-SEEEEEEEE--S-EEETTTEEEPTT-EEEEEEEETT---TTTT-EE--TTPEEEEEEPPTT--EEEEEEEESSSEEEEEEEETTS-EEEEE----TT-EEEEEE-SSTT-EEEEEEEEEEPPPPGGGT------EEEEEEEEEE--EEEEEEE--------HHHHHHHHHHHHHHHHTTS--------------PPPPPPP----PPPPPPPPP---PPPPPPPPPPPPPPP-PPPPPPPPPPPPP--------S-------------

Organism: NCBI:txid145388

Sequence (338 aa):
MRTRPWEPARFLVLFITGVWGVHGANAQWKLQCADPAIGDAVVSYSPLYGRANMSDSAWNDQTWAFAEYGPITALELYHSGSGWHDPFIGWHAGGELKGVRPTYGNATNDDALLLGARRPHQPASFALQPGEKIVRVELQHDSVMRWMAFVTQLGRRFEWGFKDRENATSDADYAPRDGAYLAAVRGYEGKQLPKALGGYKKRYIIQIGFAWAMPTCGGYKWREPQPEQLQPQQQAAFVNSLFDSLVSYGDDGGSGGGETAGSVAAAPGPKEAQARSPAPALAPVVRLPVAPPPVAAAPPPATARAPGPSPALAPPQISICTAPVTKQRACGGDPARL

Radius of gyration: 34.6 Å; chains: 1; bounding box: 116×98×71 Å